Protein AF-G2H1L4-F1 (afdb_monomer)

Secondary structure (DSSP, 8-state):
-PPP-SSSSSS------S---PPPHHHHHHHHHHHHTTTTT-THHHHHHHH-TT--SPPPHHHHHHHHHHHHHHHHTB-TTT-EE-S-HHHHHHHTT--EE-TTS-EE-HHHHHHIIIIITTTTSEEEEPPBPSSS-PBP--EEEE-HHHHHTTT--HHHHHHHHHHHHHHHHHHHHTTTPPP--HHHHHHHHHHHHHHHHHHHHHHHHHHHHHHHHHHHHHTS-HHHHHHHHHHHHHTTS-HHHHHHHHHHHHHHHHHHHHHHHHHHHHSPPP-PPP-

Sequence (279 aa):
MTRKSYVFNATPVFAPPSSEKQRPAFIRYARQCASEKDVARSELLYILQVTIPTRSRRLNEHRARALRAMALGMLYHFNIASGLVMASVEQLSDESGLSTVSDAGNKSITRVSRLLTDFLEPMGFVHCEKVRDRIMESYIPKLITLTPLFFLLFDVSSEKVEKAQHQQMGWINKGLMEKGEESITLGEARRRAKKQHIKRAFEYRQSLHAMNKKHKLARRMAKLDEQTAKQTLLQKIIQRYSLVELNEMGPKGLTNQVNIEYHCLRKVASTPPPDIPVH

InterPro domains:
  IPR003446 Plasmid replication initiation, RepA [NF040977] (9-267)
  IPR00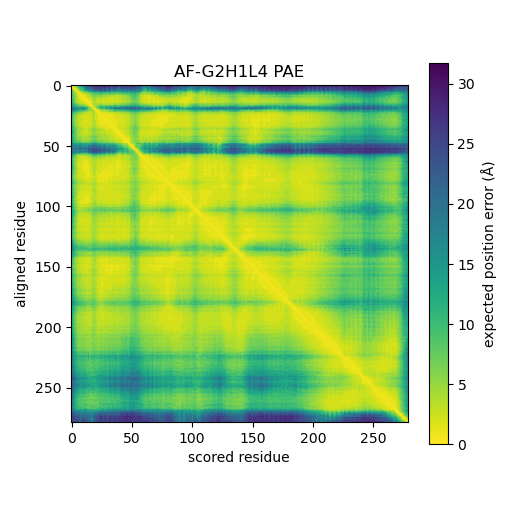3446 Plasmid replication initiation, RepA [PF02387] (2-269)

Organism: NCBI:txid1005043

Foldseek 3Di:
DPPDDPADCQQFAFADPPDPDDDDPLLVVLLVLLQVAQLQPFPLLCVLQVVPVPDNDRDDSSLSNLCSLLLNQQSRQQDLLQQWRLFFLVLSCVRRVNWDADPVRDIDSVSSVCSVPVPCVSSPQWDWDWDADPPVRHTQGIIIGGDQSVSVSSDDHPVNSVVSNVVVLVVVQVVCVVVVHHRDDSVVVNVVSVVVSSVLSVVLVVVVVVLVVLQVLLQVLLPDDPVVSLVVLLVVVVVVDDPVVDVVCDPVNSSVVSVVSSVVSPVSNPDDDPPDSGD

Solvent-accessible surface area (backbone atoms only — not comparable to full-atom values): 15502 Å² total; per-residue (Å²): 132,84,78,76,74,92,54,80,63,77,77,32,50,55,50,80,72,93,68,87,73,81,70,57,68,68,46,52,51,53,38,50,36,45,68,78,33,61,48,58,71,30,69,66,61,60,63,56,30,73,76,38,91,89,46,94,70,79,69,52,68,67,59,27,36,48,46,48,11,40,52,47,42,44,43,72,34,45,36,64,55,47,34,32,33,75,50,28,64,59,32,44,12,54,35,14,41,47,47,46,68,46,98,88,67,51,75,41,44,60,64,47,54,46,45,43,65,76,39,37,36,78,70,52,27,30,50,77,47,81,49,73,38,83,88,79,73,40,71,48,70,52,44,39,30,61,36,59,60,44,40,47,37,38,74,40,54,54,68,59,53,52,52,51,24,54,52,46,43,52,54,52,29,51,60,26,49,78,71,75,40,78,71,72,52,62,70,51,44,29,52,51,51,51,52,49,54,56,51,48,51,51,52,49,51,54,49,50,50,54,48,50,53,50,45,53,48,12,51,54,44,65,74,44,56,70,67,64,34,43,52,56,43,43,58,54,48,60,75,71,51,53,75,68,59,48,61,74,43,35,74,70,45,52,52,50,50,35,52,52,52,50,54,52,28,48,52,52,50,73,41,75,81,72,87,72,79,60,105

Nearest PDB structures (foldseek):
  1yv1-assembly1_B  TM=2.427E-01  e=3.598E+00  Nitratidesulfovibrio vulgaris str. Hildenborough
  8hcq-assembly1_R  TM=1.350E-01  e=8.953E-01  Homo sapiens
  8wz2-assembly1_R  TM=1.677E-01  e=1.284E+00  Homo sapiens
  8wdw-assembly2_B  TM=3.405E-01  e=7.791E+00  uncultured bacterium

pLDDT: mean 89.41, std 11.39, range [39.78, 98.31]

Structure (mmCIF, N/CA/C/O backbone):
data_AF-G2H1L4-F1
#
_entry.id   AF-G2H1L4-F1
#
loop_
_atom_site.group_PDB
_atom_site.id
_atom_site.type_symbol
_atom_site.label_atom_id
_atom_site.label_alt_id
_atom_site.label_comp_id
_atom_site.label_asym_id
_atom_site.label_entity_id
_atom_site.label_seq_id
_atom_site.pdbx_PDB_ins_code
_atom_site.Cartn_x
_atom_site.Cartn_y
_atom_site.Cartn_z
_atom_site.occupancy
_atom_site.B_iso_or_equiv
_atom_site.auth_seq_id
_atom_site.auth_comp_id
_atom_site.auth_asym_id
_atom_site.auth_atom_id
_atom_site.pdbx_PDB_model_num
ATOM 1 N N . MET A 1 1 ? -5.298 -38.629 -3.189 1.00 41.56 1 MET A N 1
ATOM 2 C CA . MET A 1 1 ? -5.312 -37.592 -2.132 1.00 41.56 1 MET A CA 1
ATOM 3 C C . MET A 1 1 ? -4.942 -36.249 -2.748 1.00 41.56 1 MET A C 1
ATOM 5 O O . MET A 1 1 ? -3.820 -36.092 -3.214 1.00 41.56 1 MET A O 1
ATOM 9 N N . THR A 1 2 ? -5.872 -35.297 -2.814 1.00 46.78 2 THR A N 1
ATOM 10 C CA . THR A 1 2 ? -5.580 -33.917 -3.228 1.00 46.78 2 THR A CA 1
ATOM 11 C C . THR A 1 2 ? -4.660 -33.279 -2.183 1.00 46.78 2 THR A C 1
ATOM 13 O O . THR A 1 2 ? -5.011 -33.190 -1.008 1.00 46.78 2 THR A O 1
ATOM 16 N N . ARG A 1 3 ? -3.434 -32.897 -2.572 1.00 51.81 3 ARG A N 1
ATOM 17 C CA . ARG A 1 3 ? -2.503 -32.193 -1.673 1.00 51.81 3 ARG A CA 1
ATOM 18 C C . ARG A 1 3 ? -3.195 -30.928 -1.164 1.00 51.81 3 ARG A C 1
ATOM 20 O O . ARG A 1 3 ? -3.503 -30.048 -1.965 1.00 51.81 3 ARG A O 1
ATOM 27 N N . LYS A 1 4 ? -3.430 -30.827 0.149 1.00 59.41 4 LYS A N 1
ATOM 28 C CA . LYS A 1 4 ? -3.890 -29.576 0.768 1.00 59.41 4 LYS A CA 1
ATOM 29 C C . LYS A 1 4 ? -2.913 -28.463 0.371 1.00 59.41 4 LYS A C 1
ATOM 31 O O . LYS A 1 4 ? -1.707 -28.601 0.576 1.00 59.41 4 LYS A O 1
ATOM 36 N N . SER A 1 5 ? -3.422 -27.388 -0.238 1.00 64.75 5 SER A N 1
ATOM 37 C CA . SER A 1 5 ? -2.620 -26.198 -0.538 1.00 64.75 5 SER A CA 1
ATOM 38 C C . SER A 1 5 ? -2.114 -25.626 0.782 1.00 64.75 5 SER A C 1
ATOM 40 O O . SER A 1 5 ? -2.903 -25.135 1.582 1.00 64.75 5 SER A O 1
ATOM 42 N N . TYR A 1 6 ? -0.803 -25.683 1.017 1.00 76.44 6 TYR A N 1
ATOM 43 C CA . TYR A 1 6 ? -0.182 -25.120 2.222 1.00 76.44 6 TYR A CA 1
ATOM 44 C C . TYR A 1 6 ? -0.128 -23.580 2.194 1.00 76.44 6 TYR A C 1
ATOM 46 O O . TYR A 1 6 ? 0.347 -22.950 3.136 1.00 76.44 6 TYR A O 1
ATOM 54 N N . VAL A 1 7 ? -0.584 -22.964 1.096 1.00 80.75 7 VAL A N 1
ATOM 55 C CA . VAL A 1 7 ? -0.618 -21.514 0.901 1.00 80.75 7 VAL A CA 1
ATOM 56 C C . VAL A 1 7 ? -2.056 -21.018 0.993 1.00 80.75 7 VAL A C 1
ATOM 58 O O . VAL A 1 7 ? -2.911 -21.430 0.206 1.00 80.75 7 VAL A O 1
ATOM 61 N N . PHE A 1 8 ? -2.290 -20.093 1.924 1.00 82.62 8 PHE A N 1
ATOM 62 C CA . PHE A 1 8 ? -3.531 -19.329 2.030 1.00 82.62 8 PHE A CA 1
ATOM 63 C C . PHE A 1 8 ? -3.662 -18.367 0.842 1.00 82.62 8 PHE A C 1
ATOM 65 O O . PHE A 1 8 ? -2.697 -17.676 0.508 1.00 82.62 8 PHE A O 1
ATOM 72 N N . ASN A 1 9 ? -4.836 -18.343 0.207 1.00 88.44 9 ASN A N 1
ATOM 73 C CA . ASN A 1 9 ? -5.093 -17.703 -1.086 1.00 88.44 9 ASN A CA 1
ATOM 74 C C . ASN A 1 9 ? -4.063 -18.088 -2.171 1.00 88.44 9 ASN A C 1
ATOM 76 O O . ASN A 1 9 ? -3.044 -17.419 -2.395 1.00 88.44 9 ASN A O 1
ATOM 80 N N . ALA A 1 10 ? -4.330 -19.200 -2.858 1.00 90.19 10 ALA A N 1
ATOM 81 C CA . ALA A 1 10 ? -3.453 -19.726 -3.900 1.00 90.19 10 ALA A CA 1
ATOM 82 C C . ALA A 1 10 ? -3.436 -18.867 -5.178 1.00 90.19 10 ALA A C 1
ATOM 84 O O . ALA A 1 10 ? -2.489 -18.981 -5.959 1.00 90.19 10 ALA A O 1
ATOM 85 N N . THR A 1 11 ? -4.445 -18.023 -5.393 1.00 92.56 11 THR A N 1
ATOM 86 C CA . THR A 1 11 ? -4.631 -17.175 -6.581 1.00 92.56 11 THR A CA 1
ATOM 87 C C . THR A 1 11 ? -4.847 -15.722 -6.148 1.00 92.56 11 THR A C 1
ATOM 89 O O . THR A 1 11 ? -5.944 -15.191 -6.307 1.00 92.56 11 THR A O 1
ATOM 92 N N . PRO A 1 12 ? -3.820 -15.084 -5.557 1.00 95.25 12 PRO A N 1
ATOM 93 C CA . PRO A 1 12 ? -3.899 -13.686 -5.159 1.00 95.25 12 PRO A CA 1
ATOM 94 C C . PRO A 1 12 ? -4.164 -12.797 -6.375 1.00 95.25 12 PRO A C 1
ATOM 96 O O . PRO A 1 12 ? -3.555 -12.985 -7.431 1.00 95.25 12 PRO A O 1
ATOM 99 N N . VAL A 1 13 ? -5.053 -11.826 -6.202 1.00 94.88 13 VAL A N 1
ATOM 100 C CA . VAL A 1 13 ? -5.408 -10.822 -7.205 1.00 94.88 13 VAL A CA 1
ATOM 101 C C . VAL A 1 13 ? -5.341 -9.465 -6.529 1.00 94.88 13 VAL A C 1
ATOM 103 O O . VAL A 1 13 ? -5.746 -9.322 -5.378 1.00 94.88 13 VAL A O 1
ATOM 106 N N . PHE A 1 14 ? -4.818 -8.480 -7.251 1.00 95.44 14 PHE A N 1
ATOM 107 C CA . PHE A 1 14 ? -4.836 -7.105 -6.786 1.00 95.44 14 PHE A CA 1
ATOM 108 C C . PHE A 1 14 ? -6.238 -6.504 -6.917 1.00 95.44 14 PHE A C 1
ATOM 110 O O . PHE A 1 14 ? -6.767 -6.398 -8.024 1.00 95.44 14 PHE A O 1
ATOM 117 N N . ALA A 1 15 ? -6.800 -6.068 -5.795 1.00 93.38 15 ALA A N 1
ATOM 118 C CA . ALA A 1 15 ? -8.037 -5.317 -5.702 1.00 93.38 15 ALA A CA 1
ATOM 119 C C . ALA A 1 15 ? -7.713 -3.887 -5.235 1.00 93.38 15 ALA A C 1
ATOM 121 O O . ALA A 1 15 ? -7.265 -3.707 -4.100 1.00 93.38 15 ALA A O 1
ATOM 122 N N . PRO A 1 16 ? -7.901 -2.858 -6.084 1.00 87.75 16 PRO A N 1
ATOM 123 C CA . PRO A 1 16 ? -7.680 -1.485 -5.655 1.00 87.75 16 PRO A CA 1
ATOM 124 C C . PRO A 1 16 ? -8.688 -1.097 -4.558 1.00 87.75 16 PRO A C 1
ATOM 126 O O . PRO A 1 16 ? -9.820 -1.588 -4.565 1.00 87.75 16 PRO A O 1
ATOM 129 N N . PRO A 1 17 ? -8.323 -0.182 -3.642 1.00 85.19 17 PRO A N 1
ATOM 130 C CA . PRO A 1 17 ? -9.263 0.381 -2.686 1.00 85.19 17 PRO A CA 1
ATOM 131 C C . PRO A 1 17 ? -10.406 1.068 -3.436 1.00 85.19 17 PRO A C 1
ATOM 133 O O . PRO A 1 17 ? -10.200 1.592 -4.532 1.00 85.19 17 PRO A O 1
ATOM 136 N N . SER A 1 18 ? -11.579 1.139 -2.809 1.00 75.50 18 SER A N 1
ATOM 137 C CA . SER A 1 18 ? -12.836 1.687 -3.354 1.00 75.50 18 SER A CA 1
ATOM 138 C C . SER A 1 18 ? -12.804 3.177 -3.740 1.00 75.50 18 SER A C 1
ATOM 140 O O . SER A 1 18 ? -13.841 3.781 -3.991 1.00 75.50 18 SER A O 1
ATOM 142 N N . SER A 1 19 ? -11.628 3.802 -3.785 1.00 74.12 19 SER A N 1
ATOM 143 C CA . SER A 1 19 ? -11.475 5.195 -4.180 1.00 74.12 19 SER A CA 1
ATOM 144 C C . SER A 1 19 ? -11.798 5.392 -5.661 1.00 74.12 19 SER A C 1
ATOM 146 O O . SER A 1 19 ? -11.192 4.773 -6.529 1.00 74.12 19 SER A O 1
ATOM 148 N N . GLU A 1 20 ? -12.665 6.362 -5.944 1.00 61.12 20 GLU A N 1
ATOM 149 C CA . GLU A 1 20 ? -13.057 6.774 -7.300 1.00 61.12 20 GLU A CA 1
ATOM 150 C C . GLU A 1 20 ? -11.953 7.527 -8.073 1.00 61.12 20 GLU A C 1
ATOM 152 O O . GLU A 1 20 ? -12.149 7.949 -9.213 1.00 61.12 20 GLU A O 1
ATOM 157 N N . LYS A 1 21 ? -10.768 7.737 -7.482 1.00 76.94 21 LYS A N 1
ATOM 158 C CA . LYS A 1 21 ? -9.728 8.566 -8.105 1.00 76.94 21 LYS A CA 1
ATOM 159 C C . LYS A 1 21 ? -9.077 7.859 -9.290 1.00 76.94 21 LYS A C 1
ATOM 161 O O . LYS A 1 21 ? -8.331 6.890 -9.135 1.00 76.94 21 LYS A O 1
ATOM 166 N N . GLN A 1 22 ? -9.263 8.431 -10.479 1.00 83.62 22 GLN A N 1
ATOM 167 C CA . GLN A 1 22 ? -8.577 7.976 -11.680 1.00 83.62 22 GLN A CA 1
ATOM 168 C C . GLN A 1 22 ? -7.056 8.136 -11.532 1.00 83.62 22 GLN A C 1
ATOM 170 O O . GLN A 1 22 ? -6.543 9.187 -11.142 1.00 83.62 22 GLN A O 1
ATOM 175 N N . ARG A 1 23 ? -6.311 7.073 -11.854 1.00 91.38 23 ARG A N 1
ATOM 176 C CA . ARG A 1 23 ? -4.844 7.102 -11.830 1.00 91.38 23 ARG A CA 1
ATOM 177 C C . ARG A 1 23 ? -4.274 7.810 -13.076 1.00 91.38 23 ARG A C 1
ATOM 179 O O . ARG A 1 23 ? -4.877 7.709 -14.154 1.00 91.38 23 ARG A O 1
ATOM 186 N N . PRO A 1 24 ? -3.100 8.466 -12.953 1.00 94.38 24 PRO A N 1
ATOM 187 C CA . PRO A 1 24 ? -2.361 9.044 -14.075 1.00 94.38 24 PRO A CA 1
ATOM 188 C C . PRO A 1 24 ? -2.222 8.091 -15.266 1.00 94.38 24 PRO A C 1
ATOM 190 O O . PRO A 1 24 ? -2.081 6.880 -15.084 1.00 94.38 24 PRO A O 1
ATOM 193 N N . ALA A 1 25 ? -2.209 8.642 -16.483 1.00 95.75 25 ALA A N 1
ATOM 194 C CA . ALA A 1 25 ? -2.179 7.861 -17.723 1.00 95.75 25 ALA A CA 1
ATOM 195 C C . ALA A 1 25 ? -1.010 6.864 -17.773 1.00 95.75 25 ALA A C 1
ATOM 197 O O . ALA A 1 25 ? -1.223 5.695 -18.085 1.00 95.75 25 ALA A O 1
ATOM 198 N N . PHE A 1 26 ? 0.192 7.292 -17.370 1.00 97.44 26 PHE A N 1
ATOM 199 C CA . PHE A 1 26 ? 1.364 6.417 -17.295 1.00 97.44 26 PHE A CA 1
ATOM 200 C C . PHE A 1 26 ? 1.159 5.226 -16.347 1.00 97.44 26 PHE A C 1
ATOM 202 O O . PHE A 1 26 ? 1.518 4.106 -16.695 1.00 97.44 26 PHE A O 1
ATOM 209 N N . ILE A 1 27 ? 0.535 5.431 -15.179 1.00 96.88 27 ILE A N 1
ATOM 210 C CA . ILE A 1 27 ? 0.260 4.340 -14.230 1.00 96.88 27 ILE A CA 1
ATOM 211 C C . ILE A 1 27 ? -0.731 3.344 -14.828 1.00 96.88 27 ILE A C 1
ATOM 213 O O . ILE A 1 27 ? -0.535 2.139 -14.701 1.00 96.88 27 ILE A O 1
ATOM 217 N N . ARG A 1 28 ? -1.791 3.822 -15.493 1.00 96.31 28 ARG A N 1
ATOM 218 C CA . ARG A 1 28 ? -2.754 2.930 -16.159 1.00 96.31 28 ARG A CA 1
ATOM 219 C C . ARG A 1 28 ? -2.081 2.112 -17.259 1.00 96.31 28 ARG A C 1
ATOM 221 O O . ARG A 1 28 ? -2.261 0.902 -17.287 1.00 96.31 28 ARG A O 1
ATOM 228 N N . TYR A 1 29 ? -1.266 2.764 -18.087 1.00 97.69 29 TYR A N 1
ATOM 229 C CA . TYR A 1 29 ? -0.470 2.117 -19.128 1.00 97.69 29 TYR A CA 1
ATOM 230 C C . TYR A 1 29 ? 0.466 1.047 -18.547 1.00 97.69 29 TYR A C 1
ATOM 232 O O . TYR A 1 29 ? 0.414 -0.105 -18.959 1.00 97.69 29 TYR A O 1
ATOM 240 N N . ALA A 1 30 ? 1.270 1.390 -17.537 1.00 97.81 30 ALA A N 1
ATOM 241 C CA . ALA A 1 30 ? 2.201 0.447 -16.923 1.00 97.81 30 ALA A CA 1
ATOM 242 C C . ALA A 1 30 ? 1.471 -0.746 -16.285 1.00 97.81 30 ALA A C 1
ATOM 244 O O . ALA A 1 30 ? 1.920 -1.881 -16.414 1.00 97.81 30 ALA A O 1
ATOM 245 N N . ARG A 1 31 ? 0.320 -0.508 -15.638 1.00 96.50 31 ARG A N 1
ATOM 246 C CA . ARG A 1 31 ? -0.527 -1.577 -15.085 1.00 96.50 31 ARG A CA 1
ATOM 247 C C . ARG A 1 31 ? -1.087 -2.485 -16.172 1.00 96.50 31 ARG A C 1
ATOM 249 O O . ARG A 1 31 ? -1.102 -3.691 -15.968 1.00 96.50 31 ARG A O 1
ATOM 256 N N . GLN A 1 32 ? -1.520 -1.920 -17.297 1.00 96.94 32 GLN A N 1
ATOM 257 C CA . GLN A 1 32 ? -1.983 -2.695 -18.443 1.00 96.94 32 GLN A CA 1
ATOM 258 C C . GLN A 1 32 ? -0.862 -3.601 -18.966 1.00 96.94 32 GLN A C 1
ATOM 260 O O . GLN A 1 32 ? -1.040 -4.817 -19.005 1.00 96.94 32 GLN A O 1
ATOM 265 N N . CYS A 1 33 ? 0.326 -3.047 -19.231 1.00 97.38 33 CYS A N 1
ATOM 266 C CA . CYS A 1 33 ? 1.483 -3.835 -19.663 1.00 97.38 33 CYS A CA 1
ATOM 267 C C . CYS A 1 33 ? 1.835 -4.950 -18.664 1.00 97.38 33 CYS A C 1
ATOM 269 O O . CYS A 1 33 ? 2.073 -6.086 -19.065 1.00 97.38 33 CYS A O 1
ATOM 271 N N . ALA A 1 34 ? 1.828 -4.647 -17.362 1.00 96.88 34 ALA A N 1
ATOM 272 C CA . ALA A 1 34 ? 2.092 -5.624 -16.307 1.00 96.88 34 ALA A CA 1
ATOM 273 C C . ALA A 1 34 ? 0.989 -6.687 -16.149 1.00 96.88 34 ALA A C 1
ATOM 275 O O . ALA A 1 34 ? 1.250 -7.742 -15.581 1.00 96.88 34 ALA A O 1
ATOM 276 N N . SER A 1 35 ? -0.237 -6.414 -16.606 1.00 95.38 35 SER A N 1
ATOM 277 C CA . SER A 1 35 ? -1.342 -7.382 -16.591 1.00 95.38 35 SER A CA 1
ATOM 278 C C . SER A 1 35 ? -1.348 -8.300 -17.814 1.00 95.38 35 SER A C 1
ATOM 280 O O . SER A 1 35 ? -1.712 -9.465 -17.694 1.00 95.38 35 SER A O 1
ATOM 282 N N . GLU A 1 36 ? -0.921 -7.788 -18.969 1.00 96.00 36 GLU A N 1
ATOM 283 C CA . GLU A 1 36 ? -0.832 -8.543 -20.223 1.00 96.00 36 GLU A CA 1
ATOM 284 C C . GLU A 1 36 ? 0.406 -9.451 -20.251 1.00 96.00 36 GLU A C 1
ATOM 286 O O . GLU A 1 36 ? 0.382 -10.523 -20.855 1.00 96.00 36 GLU A O 1
ATOM 291 N N . LYS A 1 37 ? 1.488 -9.045 -19.574 1.00 94.12 37 LYS A N 1
ATOM 292 C CA . LYS A 1 37 ? 2.745 -9.798 -19.510 1.00 94.12 37 LYS A CA 1
ATOM 293 C C . LYS A 1 37 ? 2.893 -10.538 -18.196 1.00 94.12 37 LYS A C 1
ATOM 295 O O . LYS A 1 37 ? 2.616 -10.012 -17.120 1.00 94.12 37 LYS A O 1
ATOM 300 N N . ASP A 1 38 ? 3.432 -11.751 -18.265 1.00 93.44 38 ASP A N 1
ATOM 301 C CA . ASP A 1 38 ? 3.770 -12.497 -17.060 1.00 93.44 38 ASP A CA 1
ATOM 302 C C . ASP A 1 38 ? 5.065 -11.962 -16.432 1.00 93.44 38 ASP A C 1
ATOM 304 O O . ASP A 1 38 ? 6.161 -12.480 -16.659 1.00 93.44 38 ASP A O 1
ATOM 308 N N . VAL A 1 39 ? 4.921 -10.946 -15.578 1.00 93.94 39 VAL A N 1
ATOM 309 C CA . VAL A 1 39 ? 6.030 -10.317 -14.838 1.00 93.94 39 VAL A CA 1
ATOM 310 C C . VAL A 1 39 ? 6.890 -11.314 -14.058 1.00 93.94 39 VAL A C 1
ATOM 312 O O . VAL A 1 39 ? 8.067 -11.064 -13.817 1.00 93.94 39 VAL A O 1
ATOM 315 N N . ALA A 1 40 ? 6.335 -12.463 -13.657 1.00 93.06 40 ALA A N 1
ATOM 316 C CA . ALA A 1 40 ? 7.064 -13.476 -12.903 1.00 93.06 40 ALA A CA 1
ATOM 317 C C . ALA A 1 40 ? 7.842 -14.461 -13.780 1.00 93.06 40 ALA A C 1
ATOM 319 O O . ALA A 1 40 ? 8.605 -15.275 -13.250 1.00 93.06 40 ALA A O 1
ATOM 320 N N . ARG A 1 41 ? 7.635 -14.412 -15.099 1.00 90.94 41 ARG A N 1
ATOM 321 C CA . ARG A 1 41 ? 8.285 -15.270 -16.096 1.00 90.94 41 ARG A CA 1
ATOM 322 C C . ARG A 1 41 ? 9.050 -14.476 -17.158 1.00 90.94 41 ARG A C 1
ATOM 324 O O . ARG A 1 41 ? 9.515 -15.090 -18.111 1.00 90.94 41 ARG A O 1
ATOM 331 N N . SER A 1 42 ? 9.225 -13.169 -16.957 1.00 91.50 42 SER A N 1
ATOM 332 C CA . SER A 1 42 ? 10.066 -12.305 -17.792 1.00 91.50 42 SER A CA 1
ATOM 333 C C . SER A 1 42 ? 11.478 -12.878 -17.969 1.00 91.50 42 SER A C 1
ATOM 335 O O . SER A 1 42 ? 12.077 -13.388 -17.016 1.00 91.50 42 SER A O 1
ATOM 337 N N . GLU A 1 43 ? 12.023 -12.759 -19.180 1.00 88.31 43 GLU A N 1
ATOM 338 C CA . GLU A 1 43 ? 13.385 -13.186 -19.528 1.00 88.31 43 GLU A CA 1
ATOM 339 C C . GLU A 1 43 ? 14.449 -12.506 -18.658 1.00 88.31 43 GLU A C 1
ATOM 341 O O . GLU A 1 43 ? 15.429 -13.135 -18.252 1.00 88.31 43 GLU A O 1
ATOM 346 N N . LEU A 1 44 ? 14.190 -11.256 -18.260 1.00 88.50 44 LEU A N 1
ATOM 347 C CA . LEU A 1 44 ? 15.053 -10.466 -17.385 1.00 88.50 44 LEU A CA 1
ATOM 348 C C . LEU A 1 44 ? 15.374 -11.189 -16.069 1.00 88.50 44 LEU A C 1
ATOM 350 O O . LEU A 1 44 ? 16.487 -11.092 -15.556 1.00 88.50 44 LEU A O 1
ATOM 354 N N . LEU A 1 45 ? 14.424 -11.965 -15.537 1.00 87.81 45 LEU A N 1
ATOM 355 C CA . LEU A 1 45 ? 14.635 -12.735 -14.313 1.00 87.81 45 LEU A CA 1
ATOM 356 C C . LEU A 1 45 ? 15.701 -13.815 -14.471 1.00 87.81 45 LEU A C 1
ATOM 358 O O . LEU A 1 45 ? 16.366 -14.133 -13.489 1.00 87.81 45 LEU A O 1
ATOM 362 N N . TYR A 1 46 ? 15.845 -14.399 -15.659 1.00 82.50 46 TYR A N 1
ATOM 363 C CA . TYR A 1 46 ? 16.863 -15.413 -15.926 1.00 82.50 46 TYR A CA 1
ATOM 364 C C . TYR A 1 46 ? 18.235 -14.773 -16.101 1.00 82.50 46 TYR A C 1
ATOM 366 O O . TYR A 1 46 ? 19.205 -15.278 -15.544 1.00 82.50 46 TYR A O 1
ATOM 374 N N . ILE A 1 47 ? 18.294 -13.634 -16.794 1.00 83.69 47 ILE A N 1
ATOM 375 C CA . ILE A 1 47 ? 19.533 -12.877 -17.011 1.0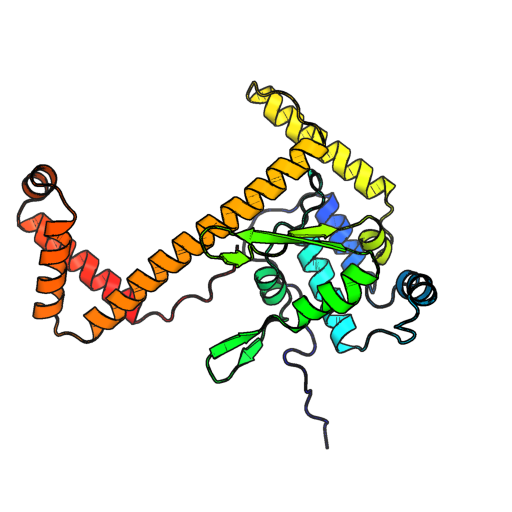0 83.69 47 ILE A CA 1
ATOM 376 C C . ILE A 1 47 ? 20.134 -12.451 -15.664 1.00 83.69 47 ILE A C 1
ATOM 378 O O . ILE A 1 47 ? 21.299 -12.724 -15.390 1.00 83.69 47 ILE A O 1
ATOM 382 N N . LEU A 1 48 ? 19.321 -11.863 -14.781 1.00 81.75 48 LEU A N 1
ATOM 383 C CA . LEU A 1 48 ? 19.785 -11.382 -13.475 1.00 81.75 48 LEU A CA 1
ATOM 384 C C . LEU A 1 48 ? 20.134 -12.515 -12.493 1.00 81.75 48 LEU A C 1
ATOM 386 O O . LEU A 1 48 ? 20.969 -12.327 -11.610 1.00 81.75 48 LEU A O 1
ATOM 390 N N . GLN A 1 49 ? 19.531 -13.701 -12.639 1.00 72.44 49 GLN A N 1
ATOM 391 C CA . GLN A 1 49 ? 19.846 -14.864 -11.797 1.00 72.44 49 GLN A CA 1
ATOM 392 C C . GLN A 1 49 ? 21.282 -15.362 -11.986 1.00 72.44 49 GLN A C 1
ATOM 394 O O . GLN A 1 49 ? 21.883 -15.818 -11.018 1.00 72.44 49 GLN A O 1
ATOM 399 N N . VAL A 1 50 ? 21.850 -15.245 -13.191 1.00 61.50 50 VAL A N 1
ATOM 400 C CA . VAL A 1 50 ? 23.244 -15.649 -13.461 1.00 61.50 50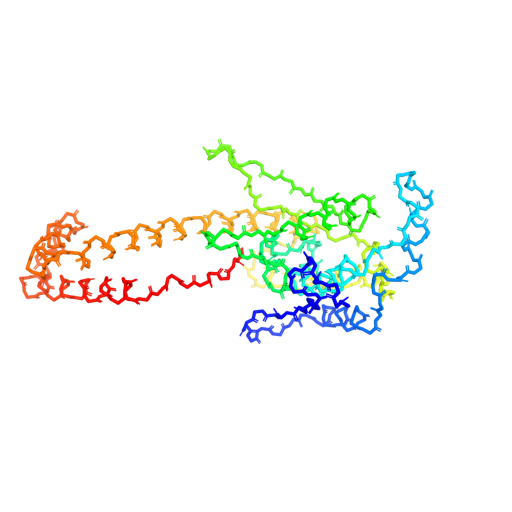 VAL A CA 1
ATOM 401 C C . VAL A 1 50 ? 24.230 -14.829 -12.621 1.00 61.50 50 VAL A C 1
ATOM 403 O O . VAL A 1 50 ? 25.262 -15.338 -12.194 1.00 61.50 50 VAL A O 1
ATOM 406 N N . THR A 1 51 ? 23.890 -13.575 -12.326 1.00 60.78 51 THR A N 1
ATOM 407 C CA . THR A 1 51 ? 24.737 -12.647 -11.567 1.00 60.78 51 THR A CA 1
ATOM 408 C C . THR A 1 51 ? 24.601 -12.812 -10.047 1.00 60.78 51 THR A C 1
ATOM 410 O O . THR A 1 51 ? 25.444 -12.316 -9.303 1.00 60.78 51 THR A O 1
ATOM 413 N N . ILE A 1 52 ? 23.571 -13.518 -9.558 1.00 62.62 52 ILE A N 1
ATOM 414 C CA . ILE A 1 52 ? 23.308 -13.700 -8.122 1.00 62.62 52 ILE A CA 1
ATOM 415 C C . ILE A 1 52 ? 23.584 -15.167 -7.745 1.00 62.62 52 ILE A C 1
ATOM 417 O O . ILE A 1 52 ? 22.709 -16.024 -7.907 1.00 62.62 52 ILE A O 1
ATOM 421 N N . PRO A 1 53 ? 24.772 -15.485 -7.192 1.00 52.34 53 PRO A N 1
ATOM 422 C CA . PRO A 1 53 ? 25.261 -16.863 -7.039 1.00 52.34 53 PRO A CA 1
ATOM 423 C C . PRO A 1 53 ? 24.423 -17.750 -6.101 1.00 52.34 53 PRO A C 1
ATOM 425 O O . PRO A 1 53 ? 24.633 -18.957 -6.028 1.00 52.34 53 PRO A O 1
ATOM 428 N N . THR A 1 54 ? 23.451 -17.187 -5.381 1.00 58.59 54 THR A N 1
ATOM 429 C CA . THR A 1 54 ? 22.633 -17.905 -4.395 1.00 58.59 54 THR A CA 1
ATOM 430 C C . THR A 1 54 ? 21.337 -18.489 -4.961 1.00 58.59 54 THR A C 1
ATOM 432 O O . THR A 1 54 ? 20.642 -19.219 -4.248 1.00 58.59 54 THR A O 1
ATOM 435 N N . ARG A 1 55 ? 20.961 -18.193 -6.218 1.00 57.59 55 ARG A N 1
ATOM 436 C CA . ARG A 1 55 ? 19.635 -18.569 -6.733 1.00 57.59 55 ARG A CA 1
ATOM 437 C C . ARG A 1 55 ? 19.611 -18.912 -8.224 1.00 57.59 55 ARG A C 1
ATOM 439 O O . ARG A 1 55 ? 19.426 -18.049 -9.066 1.00 57.59 55 ARG A O 1
ATOM 446 N N . SER A 1 56 ? 19.632 -20.211 -8.520 1.00 58.06 56 SER A N 1
ATOM 447 C CA . SER A 1 56 ? 19.583 -20.771 -9.883 1.00 58.06 56 SER A CA 1
ATOM 448 C C . SER A 1 56 ? 18.217 -21.337 -10.306 1.00 58.06 56 SER A C 1
ATOM 450 O O . SER A 1 56 ? 18.091 -21.950 -11.364 1.00 58.06 56 SER A O 1
ATOM 452 N N . ARG A 1 57 ? 17.174 -21.196 -9.472 1.00 68.75 57 ARG A N 1
ATOM 453 C CA . ARG A 1 57 ? 15.853 -21.808 -9.709 1.00 68.75 57 ARG A CA 1
ATOM 454 C C . ARG A 1 57 ? 14.780 -20.768 -10.017 1.00 68.75 57 ARG A C 1
ATOM 456 O O . ARG A 1 57 ? 14.658 -19.756 -9.317 1.00 68.75 57 ARG A O 1
ATOM 463 N N . ARG A 1 58 ? 13.918 -21.113 -10.986 1.00 78.50 58 ARG A N 1
ATOM 464 C CA . ARG A 1 58 ? 12.668 -20.400 -11.301 1.00 78.50 58 ARG A CA 1
ATOM 465 C C . ARG A 1 58 ? 11.854 -20.133 -10.031 1.00 78.50 58 ARG A C 1
ATOM 467 O O . ARG A 1 58 ? 11.843 -20.936 -9.094 1.00 78.50 58 ARG A O 1
ATOM 474 N N . LEU A 1 59 ? 11.140 -19.005 -10.013 1.00 85.38 59 LEU A N 1
ATOM 475 C CA . LEU A 1 59 ? 10.156 -18.717 -8.970 1.00 85.38 59 LEU A CA 1
ATOM 476 C C . LEU A 1 59 ? 9.156 -19.872 -8.874 1.00 85.38 59 LEU A C 1
ATOM 478 O O . LEU A 1 59 ? 8.573 -20.282 -9.877 1.00 85.38 59 LEU A O 1
ATOM 482 N N . ASN A 1 60 ? 8.925 -20.365 -7.655 1.00 87.94 60 ASN A N 1
ATOM 483 C CA . ASN A 1 60 ? 7.804 -21.267 -7.429 1.00 87.94 60 ASN A CA 1
ATOM 484 C C . ASN A 1 60 ? 6.484 -20.554 -7.766 1.00 87.94 60 ASN A C 1
ATOM 486 O O . ASN A 1 60 ? 6.385 -19.326 -7.686 1.00 87.94 60 ASN A O 1
ATOM 490 N N . GLU A 1 61 ? 5.461 -21.327 -8.120 1.00 90.81 61 GLU A N 1
ATOM 491 C CA . GLU A 1 61 ? 4.230 -20.753 -8.665 1.00 90.81 61 GLU A CA 1
ATOM 492 C C . GLU A 1 61 ? 3.508 -19.833 -7.665 1.00 90.81 61 GLU A C 1
ATOM 494 O O . GLU A 1 61 ? 2.975 -18.793 -8.040 1.00 90.81 61 GLU A O 1
ATOM 499 N N . HIS A 1 62 ? 3.561 -20.131 -6.365 1.00 91.06 62 HIS A N 1
ATOM 500 C CA . HIS A 1 62 ? 2.944 -19.283 -5.339 1.00 91.06 62 HIS A CA 1
ATOM 501 C C . HIS A 1 62 ? 3.633 -17.919 -5.173 1.00 91.06 62 HIS A C 1
ATOM 503 O O . HIS A 1 62 ? 2.955 -16.916 -4.931 1.00 91.06 62 HIS A O 1
ATOM 509 N N . ARG A 1 63 ? 4.966 -17.866 -5.297 1.00 90.56 63 ARG A N 1
ATOM 510 C CA . ARG A 1 63 ? 5.744 -16.618 -5.310 1.00 90.56 63 ARG A CA 1
ATOM 511 C C . ARG A 1 63 ? 5.552 -15.874 -6.628 1.00 90.56 63 ARG A C 1
ATOM 513 O O . ARG A 1 63 ? 5.443 -14.656 -6.598 1.00 90.56 63 ARG A O 1
ATOM 520 N N . ALA A 1 64 ? 5.449 -16.591 -7.749 1.00 93.69 64 ALA A N 1
ATOM 521 C CA . ALA A 1 64 ? 5.142 -16.003 -9.050 1.00 93.69 64 ALA A CA 1
ATOM 522 C C . ALA A 1 64 ? 3.774 -15.301 -9.039 1.00 93.69 64 ALA A C 1
ATOM 524 O O . ALA A 1 64 ? 3.674 -14.133 -9.395 1.00 93.69 64 ALA A O 1
ATOM 525 N N . ARG A 1 65 ? 2.729 -15.959 -8.524 1.00 95.31 65 ARG A N 1
ATOM 526 C CA . ARG A 1 65 ? 1.402 -15.341 -8.361 1.00 95.31 65 ARG A CA 1
ATOM 527 C C . ARG A 1 65 ? 1.421 -14.151 -7.406 1.00 95.31 65 ARG A C 1
ATOM 529 O O . ARG A 1 65 ? 0.807 -13.133 -7.699 1.00 95.31 65 ARG A O 1
ATOM 536 N N . ALA A 1 66 ? 2.157 -14.255 -6.297 1.00 95.62 66 ALA A N 1
ATOM 537 C CA . ALA A 1 66 ? 2.328 -13.127 -5.385 1.00 95.62 66 ALA A CA 1
ATOM 538 C C . ALA A 1 66 ? 2.998 -11.930 -6.073 1.00 95.62 66 ALA A C 1
ATOM 540 O O . ALA A 1 66 ? 2.559 -10.805 -5.872 1.00 95.62 66 ALA A O 1
ATOM 541 N N . LEU A 1 67 ? 4.006 -12.170 -6.917 1.00 96.69 67 LEU A N 1
ATOM 542 C CA . LEU A 1 67 ? 4.665 -11.131 -7.702 1.00 96.69 67 LEU A CA 1
ATOM 543 C C . LEU A 1 67 ? 3.725 -10.467 -8.708 1.00 96.69 67 LEU A C 1
ATOM 545 O O . LEU A 1 67 ? 3.719 -9.245 -8.786 1.00 96.69 67 LEU A O 1
ATOM 549 N N . ARG A 1 68 ? 2.899 -11.241 -9.419 1.00 97.25 68 ARG A N 1
ATOM 550 C CA . ARG A 1 68 ? 1.901 -10.692 -10.353 1.00 97.25 68 ARG A CA 1
ATOM 551 C C . ARG A 1 68 ? 0.933 -9.740 -9.646 1.00 97.25 68 ARG A C 1
ATOM 553 O O . ARG A 1 68 ? 0.771 -8.603 -10.079 1.00 97.25 68 ARG A O 1
ATOM 560 N N . ALA A 1 69 ? 0.356 -10.164 -8.518 1.00 97.31 69 ALA A N 1
ATOM 561 C CA . ALA A 1 69 ? -0.544 -9.317 -7.732 1.00 97.31 69 ALA A CA 1
ATOM 562 C C . ALA A 1 69 ? 0.180 -8.078 -7.167 1.00 97.31 69 ALA A C 1
ATOM 564 O O . ALA A 1 69 ? -0.278 -6.949 -7.339 1.00 97.31 69 ALA A O 1
ATOM 565 N N . MET A 1 70 ? 1.363 -8.273 -6.579 1.00 97.00 70 MET A N 1
ATOM 566 C CA . MET A 1 70 ? 2.166 -7.187 -6.010 1.00 97.00 70 MET A CA 1
ATOM 567 C C . MET A 1 70 ? 2.616 -6.161 -7.045 1.00 97.00 70 MET A C 1
ATOM 569 O O . MET A 1 70 ? 2.657 -4.977 -6.727 1.00 97.00 70 MET A O 1
ATOM 573 N N . ALA A 1 71 ? 2.957 -6.577 -8.267 1.00 97.94 71 ALA A N 1
ATOM 574 C CA . ALA A 1 71 ? 3.373 -5.653 -9.315 1.00 97.94 71 ALA A CA 1
ATOM 575 C C . ALA A 1 71 ? 2.257 -4.650 -9.638 1.00 97.94 71 ALA A C 1
ATOM 577 O O . ALA A 1 71 ? 2.504 -3.445 -9.696 1.00 97.94 71 ALA A O 1
ATOM 578 N N . LEU A 1 72 ? 1.014 -5.131 -9.746 1.00 97.56 72 LEU A N 1
ATOM 579 C CA . LEU A 1 72 ? -0.155 -4.281 -9.963 1.00 97.56 72 LEU A CA 1
ATOM 580 C C . LEU A 1 72 ? -0.409 -3.331 -8.784 1.00 97.56 72 LEU A C 1
ATOM 582 O O . LEU A 1 72 ? -0.699 -2.155 -9.019 1.00 97.56 72 LEU A O 1
ATOM 586 N N . GLY A 1 73 ? -0.257 -3.807 -7.544 1.00 96.50 73 GLY A N 1
ATOM 587 C CA . GLY A 1 73 ? -0.427 -2.981 -6.344 1.00 96.50 73 GLY A CA 1
ATOM 588 C C . GLY A 1 73 ? 0.651 -1.912 -6.175 1.00 96.50 73 GLY A C 1
ATOM 589 O O . GLY A 1 73 ? 0.342 -0.748 -5.916 1.00 96.50 73 GLY A O 1
ATOM 590 N N . MET A 1 74 ? 1.917 -2.262 -6.413 1.00 98.00 74 MET A N 1
ATOM 591 C CA . MET A 1 74 ? 3.022 -1.300 -6.380 1.00 98.00 74 MET A CA 1
ATOM 592 C C . MET A 1 74 ? 2.859 -0.223 -7.452 1.00 98.00 74 MET A C 1
ATOM 594 O O . MET A 1 74 ? 3.033 0.955 -7.152 1.00 98.00 74 MET A O 1
ATOM 598 N N . LEU A 1 75 ? 2.463 -0.600 -8.674 1.00 97.69 75 LEU A N 1
ATOM 599 C CA . LEU A 1 75 ? 2.175 0.358 -9.744 1.00 97.69 75 LEU A CA 1
ATOM 600 C C . LEU A 1 75 ? 0.992 1.264 -9.400 1.00 97.69 75 LEU A C 1
ATOM 602 O O . LEU A 1 75 ? 1.038 2.461 -9.669 1.00 97.69 75 LEU A O 1
ATOM 606 N N . TYR A 1 76 ? -0.062 0.721 -8.788 1.00 96.69 76 TYR A N 1
ATOM 607 C CA . TYR A 1 76 ? -1.229 1.506 -8.392 1.00 96.69 76 TYR A CA 1
ATOM 608 C C . TYR A 1 76 ? -0.877 2.616 -7.393 1.00 96.69 76 TYR A C 1
ATOM 610 O O . TYR A 1 76 ? -1.400 3.725 -7.509 1.00 96.69 76 TYR A O 1
ATOM 618 N N . HIS A 1 77 ? 0.029 2.343 -6.452 1.00 95.94 77 HIS A N 1
ATOM 619 C CA . HIS A 1 77 ? 0.490 3.310 -5.448 1.00 95.94 77 HIS A CA 1
ATOM 620 C C . HIS A 1 77 ? 1.772 4.051 -5.829 1.00 95.94 77 HIS A C 1
ATOM 622 O O . HIS A 1 77 ? 2.306 4.814 -5.023 1.00 95.94 77 HIS A O 1
ATOM 628 N N . PHE A 1 78 ? 2.273 3.861 -7.047 1.00 97.31 78 PHE A N 1
ATOM 629 C CA . PHE A 1 78 ? 3.508 4.480 -7.502 1.00 97.31 78 PHE A CA 1
ATOM 630 C C . PHE A 1 78 ? 3.355 5.997 -7.649 1.00 97.31 78 PHE A C 1
ATOM 632 O O . PHE A 1 78 ? 2.519 6.498 -8.401 1.00 97.31 78 PHE A O 1
ATOM 639 N N . ASN A 1 79 ? 4.193 6.753 -6.951 1.00 96.56 79 ASN A N 1
ATOM 640 C CA . ASN A 1 79 ? 4.358 8.176 -7.184 1.00 96.56 79 ASN A CA 1
ATOM 641 C C . ASN A 1 79 ? 5.412 8.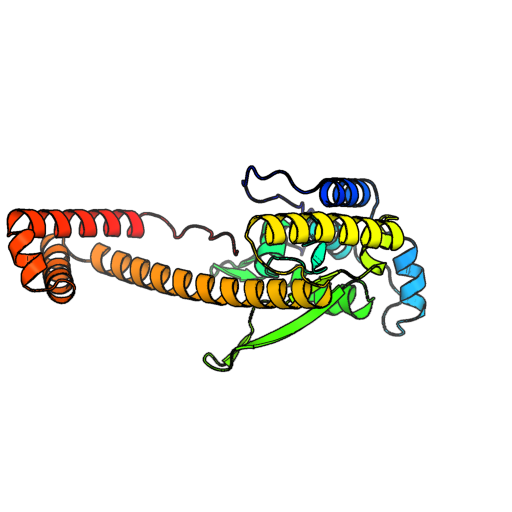366 -8.274 1.00 96.56 79 ASN A C 1
ATOM 643 O O . ASN A 1 79 ? 6.599 8.161 -8.035 1.00 96.56 79 ASN A O 1
ATOM 647 N N . ILE A 1 80 ? 4.961 8.781 -9.461 1.00 96.94 80 ILE A N 1
ATOM 648 C CA . ILE A 1 80 ? 5.817 8.936 -10.641 1.00 96.94 80 ILE A CA 1
ATOM 649 C C . ILE A 1 80 ? 7.012 9.842 -10.322 1.00 96.94 80 ILE A C 1
ATOM 651 O O . ILE A 1 80 ? 8.151 9.418 -10.493 1.00 96.94 80 ILE A O 1
ATOM 655 N N . ALA A 1 81 ? 6.764 11.044 -9.794 1.00 95.75 81 ALA A N 1
ATOM 656 C CA . ALA A 1 81 ? 7.792 12.058 -9.559 1.00 95.75 81 ALA A CA 1
ATOM 657 C C . ALA A 1 81 ? 8.875 11.610 -8.563 1.00 95.75 81 ALA A C 1
ATOM 659 O O . ALA A 1 81 ? 10.059 11.867 -8.778 1.00 95.75 81 ALA A O 1
ATOM 660 N N . SER A 1 82 ? 8.493 10.937 -7.473 1.00 95.44 82 SER A N 1
ATOM 661 C CA . SER A 1 82 ? 9.460 10.484 -6.467 1.00 95.44 82 SER A CA 1
ATOM 662 C C . SER A 1 82 ? 10.040 9.096 -6.743 1.00 95.44 82 SER A C 1
ATOM 664 O O . SER A 1 82 ? 11.099 8.767 -6.216 1.00 95.44 82 SER A O 1
ATOM 666 N N . GLY A 1 83 ? 9.372 8.266 -7.540 1.00 96.50 83 GLY A N 1
ATOM 667 C CA . GLY A 1 83 ? 9.724 6.855 -7.695 1.00 96.50 83 GLY A CA 1
ATOM 668 C C . GLY A 1 83 ? 9.328 5.974 -6.499 1.00 96.50 83 GLY A C 1
ATOM 669 O O . GLY A 1 83 ? 9.665 4.790 -6.475 1.00 96.50 83 GLY A O 1
ATOM 670 N N . LEU A 1 84 ? 8.630 6.525 -5.499 1.00 97.12 84 LEU A N 1
ATOM 671 C CA . LEU A 1 84 ? 8.222 5.798 -4.294 1.00 97.12 84 LEU A CA 1
ATOM 672 C C . LEU A 1 84 ? 6.852 5.141 -4.467 1.00 97.12 84 LEU A C 1
ATOM 674 O O . LEU A 1 84 ? 5.929 5.739 -5.016 1.00 97.12 84 LEU A O 1
ATOM 678 N N . VAL A 1 85 ? 6.685 3.950 -3.904 1.00 97.38 85 VAL A N 1
ATOM 679 C CA . VAL A 1 85 ? 5.375 3.331 -3.692 1.00 97.38 85 VAL A CA 1
ATOM 680 C C . VAL A 1 85 ? 4.769 3.931 -2.423 1.00 97.38 85 VAL A C 1
ATOM 682 O O . VAL A 1 85 ? 5.255 3.708 -1.317 1.00 97.38 85 VAL A O 1
ATOM 685 N N . MET A 1 86 ? 3.706 4.719 -2.576 1.00 94.75 86 MET A N 1
ATOM 686 C CA . MET A 1 86 ? 3.036 5.438 -1.487 1.00 94.75 86 MET A CA 1
ATOM 687 C C . MET A 1 86 ? 2.009 4.561 -0.760 1.00 94.75 86 MET A C 1
ATOM 689 O O . MET A 1 86 ? 0.879 4.993 -0.551 1.00 94.75 86 MET A O 1
ATOM 693 N N . ALA A 1 87 ? 2.420 3.348 -0.391 1.00 93.62 87 ALA A N 1
ATOM 694 C CA . ALA A 1 87 ? 1.641 2.385 0.379 1.00 93.62 87 ALA A CA 1
ATOM 695 C C . ALA A 1 87 ? 2.551 1.621 1.343 1.00 93.62 87 ALA A C 1
ATOM 697 O O . ALA A 1 87 ? 3.737 1.418 1.067 1.00 93.62 87 ALA A O 1
ATOM 698 N N . SER A 1 88 ? 2.000 1.188 2.475 1.00 93.69 88 SER A N 1
ATOM 699 C CA . SER A 1 88 ? 2.725 0.321 3.405 1.00 93.69 88 SER A CA 1
ATOM 700 C C . SER A 1 88 ? 2.818 -1.118 2.874 1.00 93.69 88 SER A C 1
ATOM 702 O O . SER A 1 88 ? 2.024 -1.554 2.041 1.00 93.69 88 SER A O 1
ATOM 704 N N . VAL A 1 89 ? 3.772 -1.902 3.392 1.00 95.00 89 VAL A N 1
ATOM 705 C CA . VAL A 1 89 ? 3.881 -3.342 3.072 1.00 95.00 89 VAL A CA 1
ATOM 706 C C . VAL A 1 89 ? 2.596 -4.089 3.441 1.00 95.00 89 VAL A C 1
ATOM 708 O O . VAL A 1 89 ? 2.204 -5.028 2.754 1.00 95.00 89 VAL A O 1
ATOM 711 N N . GLU A 1 90 ? 1.943 -3.665 4.522 1.00 93.69 90 GLU A N 1
ATOM 712 C CA . GLU A 1 90 ? 0.686 -4.245 4.977 1.00 93.69 90 GLU A CA 1
ATOM 713 C C . GLU A 1 90 ? -0.460 -3.928 4.017 1.00 93.69 90 GLU A C 1
ATOM 715 O O . GLU A 1 90 ? -1.136 -4.850 3.572 1.00 93.69 90 GLU A O 1
ATOM 720 N N . GLN A 1 91 ? -0.589 -2.669 3.595 1.00 93.00 91 GLN A N 1
ATOM 721 C CA . GLN A 1 91 ? -1.574 -2.261 2.596 1.00 93.00 91 GLN A CA 1
ATOM 722 C C . GLN A 1 91 ? -1.402 -3.025 1.280 1.00 93.00 91 GLN A C 1
ATOM 724 O O . GLN A 1 91 ? -2.362 -3.563 0.736 1.00 93.00 91 GLN A O 1
ATOM 729 N N . LEU A 1 92 ? -0.164 -3.130 0.785 1.00 95.94 92 LEU A N 1
ATOM 730 C CA . LEU A 1 92 ? 0.133 -3.903 -0.421 1.00 95.94 92 LEU A CA 1
ATOM 731 C C . LEU A 1 92 ? -0.242 -5.380 -0.254 1.00 95.94 92 LEU A C 1
ATOM 733 O O . LEU A 1 92 ? -0.710 -6.004 -1.204 1.00 95.94 92 LEU A O 1
ATOM 737 N N . SER A 1 93 ? -0.043 -5.938 0.940 1.00 95.88 93 SER A N 1
ATOM 738 C CA . SER A 1 93 ? -0.409 -7.316 1.259 1.00 95.88 93 SER A CA 1
ATOM 739 C C . SER A 1 93 ? -1.919 -7.525 1.272 1.00 95.88 93 SER A C 1
ATOM 741 O O . SER A 1 93 ? -2.388 -8.520 0.718 1.00 95.88 93 SER A O 1
ATOM 743 N N . ASP A 1 94 ? -2.678 -6.592 1.838 1.00 94.31 94 ASP A N 1
ATOM 744 C CA . ASP A 1 94 ? -4.139 -6.663 1.884 1.00 94.31 94 ASP A CA 1
ATOM 745 C C . ASP A 1 94 ? -4.741 -6.543 0.490 1.00 94.31 94 ASP A C 1
ATOM 747 O O . ASP A 1 94 ? -5.457 -7.435 0.038 1.00 94.31 94 ASP A O 1
ATOM 751 N N . GLU A 1 95 ? -4.376 -5.481 -0.226 1.00 95.44 95 GLU A N 1
ATOM 752 C CA . GLU A 1 95 ? -4.910 -5.193 -1.554 1.00 95.44 95 GLU A CA 1
ATOM 753 C C . GLU A 1 95 ? -4.481 -6.240 -2.588 1.00 95.44 95 GLU A C 1
ATOM 755 O O . GLU A 1 95 ? -5.184 -6.460 -3.565 1.00 95.44 95 GLU A O 1
ATOM 760 N N . SER A 1 96 ? -3.357 -6.934 -2.381 1.00 95.75 96 SER A N 1
ATOM 761 C CA . SER A 1 96 ? -2.929 -8.043 -3.250 1.00 95.75 96 SER A CA 1
ATOM 762 C C . SER A 1 96 ? -3.523 -9.402 -2.855 1.00 95.75 96 SER A C 1
ATOM 764 O O . SER A 1 96 ? -3.188 -10.411 -3.478 1.00 95.75 96 SER A O 1
ATOM 766 N N . GLY A 1 97 ? -4.338 -9.481 -1.796 1.00 94.75 97 GLY A N 1
ATOM 767 C CA . GLY A 1 97 ? -4.881 -10.742 -1.281 1.00 94.75 97 GLY A CA 1
ATOM 768 C C . GLY A 1 97 ? -3.811 -11.687 -0.716 1.00 94.75 97 GLY A C 1
ATOM 769 O O . GLY A 1 97 ? -3.949 -12.909 -0.788 1.00 94.75 97 GLY A O 1
ATOM 770 N N . LEU A 1 98 ? -2.706 -11.140 -0.209 1.00 95.19 98 LEU A N 1
ATOM 771 C CA . LEU A 1 98 ? -1.545 -11.881 0.296 1.00 95.19 98 LEU A CA 1
ATOM 772 C C . LEU A 1 98 ? -1.470 -11.931 1.823 1.00 95.19 98 LEU A C 1
ATOM 774 O O . LEU A 1 98 ? -0.696 -12.734 2.357 1.00 95.19 98 LEU A O 1
ATOM 778 N N . SER A 1 99 ? -2.261 -11.103 2.502 1.00 94.12 99 SER A N 1
ATOM 779 C CA . SER A 1 99 ? -2.415 -11.133 3.952 1.00 94.12 99 SER A CA 1
ATOM 780 C C . SER A 1 99 ? -3.148 -12.391 4.402 1.00 94.12 99 SER A C 1
ATOM 782 O O . SER A 1 99 ? -4.061 -12.884 3.741 1.00 94.12 99 SER A O 1
ATOM 784 N N . THR A 1 100 ? -2.744 -12.910 5.555 1.00 92.00 100 THR A N 1
ATOM 785 C CA . THR A 1 100 ? -3.400 -14.047 6.208 1.00 92.00 100 THR A CA 1
ATOM 786 C C . THR A 1 100 ? -3.737 -13.674 7.640 1.00 92.00 100 THR A C 1
ATOM 788 O O . THR A 1 100 ? -2.980 -12.930 8.260 1.00 92.00 100 THR A O 1
ATOM 791 N N . VAL A 1 101 ? -4.801 -14.238 8.196 1.00 90.50 101 VAL A N 1
ATOM 792 C CA . VAL A 1 101 ? -5.152 -14.086 9.613 1.00 90.50 101 VAL A CA 1
ATOM 793 C C . VAL A 1 101 ? -5.142 -15.476 10.240 1.00 90.50 101 VAL A C 1
ATOM 795 O O . VAL A 1 101 ? -5.701 -16.405 9.663 1.00 90.50 101 VAL A O 1
ATOM 798 N N . SER A 1 102 ? -4.434 -15.646 11.358 1.00 86.94 102 SER A N 1
ATOM 799 C CA . SER A 1 102 ? -4.437 -16.914 12.097 1.00 86.94 102 SER A CA 1
ATOM 800 C C . SER A 1 102 ? -5.746 -17.111 12.863 1.00 86.94 102 SER A C 1
ATOM 802 O O . SER A 1 102 ? -6.476 -16.151 13.093 1.00 86.94 102 SER A O 1
ATOM 804 N N . ASP A 1 103 ? -5.995 -18.325 13.357 1.00 85.38 103 ASP A N 1
ATOM 805 C CA . ASP A 1 103 ? -7.167 -18.622 14.201 1.00 85.38 103 ASP A CA 1
ATOM 806 C C . ASP A 1 103 ? -7.216 -17.752 15.473 1.00 85.38 103 ASP A C 1
ATOM 808 O O . ASP A 1 103 ? -8.284 -17.424 15.979 1.00 85.38 103 ASP A O 1
ATOM 812 N N . ALA A 1 104 ? -6.050 -17.311 15.959 1.00 84.56 104 ALA A N 1
ATOM 813 C CA . ALA A 1 104 ? -5.921 -16.376 17.079 1.00 84.56 104 ALA A CA 1
ATOM 814 C C . ALA A 1 104 ? -6.173 -14.900 16.695 1.00 84.56 104 ALA A C 1
ATOM 816 O O . ALA A 1 104 ? -6.006 -14.012 17.529 1.00 84.56 104 ALA A O 1
ATOM 817 N N . GLY A 1 105 ? -6.520 -14.614 15.437 1.00 84.31 105 GLY A N 1
ATOM 818 C CA . GLY A 1 105 ? -6.753 -13.264 14.922 1.00 84.31 105 GLY A CA 1
ATOM 819 C C . GLY A 1 105 ? -5.482 -12.493 14.550 1.00 84.31 105 GLY A C 1
ATOM 820 O O . GLY A 1 105 ? -5.551 -11.293 14.292 1.00 84.31 105 GLY A O 1
ATOM 821 N N . ASN A 1 106 ? -4.312 -13.143 14.507 1.00 86.75 106 ASN A N 1
ATOM 822 C CA . ASN A 1 106 ? -3.057 -12.456 14.202 1.00 86.75 106 ASN A CA 1
ATOM 823 C C . ASN A 1 106 ? -2.842 -12.351 12.692 1.00 86.75 106 ASN A C 1
ATOM 825 O O . ASN A 1 106 ? -2.726 -13.361 11.992 1.00 86.75 106 ASN A O 1
ATOM 829 N N . LYS A 1 107 ? -2.732 -11.118 12.200 1.00 90.38 107 LYS A N 1
ATOM 830 C CA . LYS A 1 107 ? -2.449 -10.826 10.795 1.00 90.38 107 LYS A CA 1
ATOM 831 C C . LYS A 1 107 ? -0.979 -11.087 10.454 1.00 90.38 107 LYS A C 1
ATOM 833 O O . LYS A 1 107 ? -0.077 -10.723 11.205 1.00 90.38 107 LYS A O 1
ATOM 838 N N . SER A 1 108 ? -0.727 -11.685 9.293 1.00 92.00 108 SER A N 1
ATOM 839 C CA . SER A 1 108 ? 0.610 -11.926 8.750 1.00 92.00 108 SER A CA 1
ATOM 840 C C . SER A 1 108 ? 0.721 -11.411 7.322 1.00 92.00 108 SER A C 1
ATOM 842 O O . SER A 1 108 ? -0.101 -11.726 6.465 1.00 92.00 108 SER A O 1
ATOM 844 N N . ILE A 1 109 ? 1.800 -10.673 7.063 1.00 94.12 109 ILE A N 1
ATOM 845 C CA . ILE A 1 109 ? 2.153 -10.097 5.751 1.00 94.12 109 ILE A CA 1
ATOM 846 C C . ILE A 1 109 ? 3.399 -10.769 5.156 1.00 94.12 109 ILE A C 1
ATOM 848 O O . ILE A 1 109 ? 4.087 -10.243 4.277 1.00 94.12 109 ILE A O 1
ATOM 852 N N . THR A 1 110 ? 3.746 -11.946 5.678 1.00 92.94 110 THR A N 1
ATOM 853 C CA . THR A 1 110 ? 5.050 -12.580 5.458 1.00 92.94 110 THR A CA 1
ATOM 854 C C . THR A 1 110 ? 5.307 -12.914 3.988 1.00 92.94 110 THR A C 1
ATOM 856 O O . THR A 1 110 ? 6.453 -12.853 3.543 1.00 92.94 110 THR A O 1
ATOM 859 N N . ARG A 1 111 ? 4.261 -13.223 3.207 1.00 92.88 111 ARG A N 1
ATOM 860 C CA . ARG A 1 111 ? 4.386 -13.484 1.762 1.00 92.88 111 ARG A CA 1
ATOM 861 C C . ARG A 1 111 ? 4.953 -12.273 1.021 1.00 92.88 111 ARG A C 1
ATOM 863 O O . ARG A 1 111 ? 5.877 -12.441 0.229 1.00 92.88 111 ARG A O 1
ATOM 870 N N . VAL A 1 112 ? 4.444 -11.076 1.316 1.00 95.06 112 VAL A N 1
ATOM 871 C CA . VAL A 1 112 ? 4.930 -9.824 0.720 1.00 95.06 112 VAL A CA 1
ATOM 872 C C . VAL A 1 112 ? 6.301 -9.454 1.264 1.00 95.06 112 VAL A C 1
ATOM 874 O O . VAL A 1 112 ? 7.202 -9.157 0.487 1.00 95.06 112 VAL A O 1
ATOM 877 N N . SER A 1 113 ? 6.489 -9.522 2.584 1.00 94.50 113 SER A N 1
ATOM 878 C CA . SER A 1 113 ? 7.763 -9.154 3.215 1.00 94.50 113 SER A CA 1
ATOM 879 C C . SER A 1 113 ? 8.943 -9.974 2.673 1.00 94.50 113 SER A C 1
ATOM 881 O O . SER A 1 113 ? 9.980 -9.405 2.319 1.00 94.50 113 SER A O 1
ATOM 883 N N . ARG A 1 114 ? 8.758 -11.296 2.524 1.00 92.69 114 ARG A N 1
ATOM 884 C CA . ARG A 1 114 ? 9.748 -12.200 1.916 1.00 92.69 114 ARG A CA 1
ATOM 885 C C . ARG A 1 114 ? 9.918 -11.961 0.423 1.00 92.69 114 ARG A C 1
ATOM 887 O O . ARG A 1 114 ? 11.030 -12.022 -0.076 1.00 92.69 114 ARG A O 1
ATOM 894 N N . LEU A 1 115 ? 8.841 -11.672 -0.309 1.00 94.06 115 LEU A N 1
ATOM 895 C CA . LEU A 1 115 ? 8.954 -11.344 -1.730 1.00 94.06 115 LEU A CA 1
ATOM 896 C C . LEU A 1 115 ? 9.767 -10.059 -1.955 1.00 94.06 115 LEU A C 1
ATOM 898 O O . LEU A 1 115 ? 10.586 -10.017 -2.868 1.00 94.06 115 LEU A O 1
ATOM 902 N N . LEU A 1 116 ? 9.580 -9.037 -1.118 1.00 95.31 116 LEU A N 1
ATOM 903 C CA . LEU A 1 116 ? 10.374 -7.810 -1.177 1.00 95.31 116 LEU A CA 1
ATOM 904 C C . LEU A 1 116 ? 11.835 -8.080 -0.806 1.00 95.31 116 LEU A C 1
ATOM 906 O O . LEU A 1 116 ? 12.725 -7.805 -1.601 1.00 95.31 116 LEU A O 1
ATOM 910 N N . THR A 1 117 ? 12.067 -8.647 0.379 1.00 91.94 117 THR A N 1
ATOM 911 C CA . THR A 1 117 ? 13.404 -8.726 0.990 1.00 91.94 117 THR A CA 1
ATOM 912 C C . THR A 1 117 ? 14.263 -9.853 0.412 1.00 91.94 117 THR A C 1
ATOM 914 O O . THR A 1 117 ? 15.455 -9.665 0.209 1.00 91.94 117 THR A O 1
ATOM 917 N N . ASP A 1 118 ? 13.673 -11.008 0.094 1.00 90.25 118 ASP A N 1
ATOM 918 C CA . ASP A 1 118 ? 14.422 -12.197 -0.346 1.00 90.25 118 ASP A CA 1
ATOM 919 C C . ASP A 1 118 ? 14.465 -12.325 -1.880 1.00 90.25 118 ASP A C 1
ATOM 921 O O . ASP A 1 118 ? 15.020 -13.289 -2.421 1.00 90.25 118 ASP A O 1
ATOM 925 N N . PHE A 1 119 ? 13.793 -11.426 -2.609 1.00 91.19 119 PHE A N 1
ATOM 926 C CA . PHE A 1 119 ? 13.721 -11.509 -4.065 1.00 91.19 119 PHE A CA 1
ATOM 927 C C . PHE A 1 119 ? 13.783 -10.163 -4.778 1.00 91.19 119 PHE A C 1
ATOM 929 O O . PHE A 1 119 ? 14.740 -9.946 -5.510 1.00 91.19 119 PHE A O 1
ATOM 936 N N . LEU A 1 120 ? 12.803 -9.273 -4.604 1.00 94.50 120 LEU A N 1
ATOM 937 C CA . LEU A 1 120 ? 12.737 -8.045 -5.407 1.00 94.50 120 LEU A CA 1
ATOM 938 C C . LEU A 1 120 ? 13.920 -7.107 -5.153 1.00 94.50 120 LEU A C 1
ATOM 940 O O . LEU A 1 120 ? 14.473 -6.554 -6.100 1.00 94.50 120 LEU A O 1
ATOM 944 N N . GLU A 1 121 ? 14.301 -6.938 -3.890 1.00 94.12 121 GLU A N 1
ATOM 945 C CA . GLU A 1 121 ? 15.414 -6.078 -3.493 1.00 94.12 121 GLU A CA 1
ATOM 946 C C . GLU A 1 121 ? 16.778 -6.668 -3.906 1.00 94.12 121 GLU A C 1
ATOM 948 O O . GLU A 1 121 ? 17.510 -5.975 -4.610 1.00 94.12 121 GLU A O 1
ATOM 953 N N . PRO A 1 122 ? 17.103 -7.951 -3.627 1.00 91.31 122 PRO A N 1
ATOM 954 C CA . PRO A 1 122 ? 18.336 -8.576 -4.121 1.00 91.31 122 PRO A CA 1
ATOM 955 C C . PRO A 1 122 ? 18.476 -8.595 -5.647 1.00 91.31 122 PRO A C 1
ATOM 957 O O . PRO A 1 122 ? 19.587 -8.521 -6.156 1.00 91.31 122 PRO A O 1
ATOM 960 N N . MET A 1 123 ? 17.362 -8.693 -6.380 1.00 89.75 123 MET A N 1
ATOM 961 C CA . MET A 1 123 ? 17.352 -8.652 -7.849 1.00 89.75 123 MET A CA 1
ATOM 962 C C . MET A 1 123 ? 17.451 -7.225 -8.412 1.00 89.75 123 MET A C 1
ATOM 964 O O . MET A 1 123 ? 17.475 -7.047 -9.626 1.00 89.75 123 MET A O 1
ATOM 968 N N . GLY A 1 124 ? 17.470 -6.197 -7.559 1.00 93.31 124 GLY A N 1
ATOM 969 C CA . GLY A 1 124 ? 17.582 -4.802 -7.980 1.00 93.31 124 GLY A CA 1
ATOM 970 C C . GLY A 1 124 ? 16.300 -4.200 -8.559 1.00 93.31 124 GLY A C 1
ATOM 971 O O . GLY A 1 124 ? 16.347 -3.101 -9.105 1.00 93.31 124 GLY A O 1
ATOM 972 N N . PHE A 1 125 ? 15.146 -4.864 -8.438 1.00 96.56 125 PHE A N 1
ATOM 973 C CA . PHE A 1 125 ? 13.856 -4.319 -8.889 1.00 96.56 125 PHE A CA 1
ATOM 974 C C . PHE A 1 125 ? 13.335 -3.215 -7.972 1.00 96.56 125 PHE A C 1
ATOM 976 O O . PHE A 1 125 ? 12.638 -2.300 -8.407 1.00 96.56 125 PHE A O 1
ATOM 983 N N . VAL A 1 126 ? 13.661 -3.295 -6.686 1.00 97.81 126 VAL A N 1
ATOM 984 C CA . VAL A 1 126 ? 13.263 -2.287 -5.707 1.00 97.81 126 VAL A CA 1
ATOM 985 C C . VAL A 1 126 ? 14.430 -1.934 -4.804 1.00 97.81 126 VAL A C 1
ATOM 987 O O . VAL A 1 126 ? 15.292 -2.764 -4.536 1.00 97.81 126 VAL A O 1
ATOM 990 N N . HIS A 1 127 ? 14.414 -0.715 -4.281 1.00 97.19 127 HIS A N 1
ATOM 991 C CA . HIS A 1 127 ? 15.241 -0.327 -3.146 1.00 97.19 127 HIS A CA 1
ATOM 992 C C . HIS A 1 127 ? 14.341 -0.103 -1.934 1.00 97.19 127 HIS A C 1
ATOM 994 O O . HIS A 1 127 ? 13.362 0.646 -2.030 1.00 97.19 127 HIS A O 1
ATOM 1000 N N . CYS A 1 128 ? 14.644 -0.759 -0.813 1.00 95.62 128 CYS A N 1
ATOM 1001 C CA . CYS A 1 128 ? 13.856 -0.633 0.402 1.00 95.62 128 CYS A CA 1
ATOM 1002 C C . CYS A 1 128 ? 14.635 0.083 1.506 1.00 95.62 128 CYS A C 1
ATOM 1004 O O . CYS A 1 128 ? 15.658 -0.394 1.985 1.00 95.62 128 CYS A O 1
ATOM 1006 N N . GLU A 1 129 ? 14.084 1.185 2.004 1.00 94.12 129 GLU A N 1
ATOM 1007 C CA . GLU A 1 129 ? 14.668 1.922 3.121 1.00 94.12 129 GLU A CA 1
ATOM 1008 C C . GLU A 1 129 ? 13.860 1.690 4.406 1.00 94.12 129 GLU A C 1
ATOM 1010 O O . GLU A 1 129 ? 12.626 1.765 4.419 1.00 94.12 129 GLU A O 1
ATOM 1015 N N . LYS A 1 130 ? 14.562 1.423 5.513 1.00 91.88 130 LYS A N 1
ATOM 1016 C CA . LYS A 1 130 ? 13.977 1.344 6.856 1.00 91.88 130 LYS A CA 1
ATOM 1017 C C . LYS A 1 130 ? 14.309 2.613 7.630 1.00 91.88 130 LYS A C 1
ATOM 1019 O O . LYS A 1 130 ? 15.475 2.893 7.886 1.00 91.88 130 LYS A O 1
ATOM 1024 N N . VAL A 1 131 ? 13.281 3.332 8.071 1.00 91.06 131 VAL A N 1
ATOM 1025 C CA . VAL A 1 131 ? 13.437 4.503 8.942 1.00 91.06 131 VAL A CA 1
ATOM 1026 C C . VAL A 1 131 ? 13.065 4.105 10.366 1.00 91.06 131 VAL A C 1
ATOM 1028 O O . VAL A 1 131 ? 11.948 3.644 10.610 1.00 91.06 131 VAL A O 1
ATOM 1031 N N . ARG A 1 132 ? 14.004 4.254 11.307 1.00 90.75 132 ARG A N 1
ATOM 1032 C CA . ARG A 1 132 ? 13.750 4.015 12.734 1.00 90.75 132 ARG A CA 1
ATOM 1033 C C . ARG A 1 132 ? 13.148 5.269 13.362 1.00 90.75 132 ARG A C 1
ATOM 1035 O O . ARG A 1 132 ? 13.721 6.352 13.272 1.00 90.75 132 ARG A O 1
ATOM 1042 N N . ASP A 1 133 ? 12.009 5.098 14.010 1.00 90.19 133 ASP A N 1
ATOM 1043 C CA . ASP A 1 133 ? 11.426 6.072 14.918 1.00 90.19 133 ASP A CA 1
ATOM 1044 C C . ASP A 1 133 ? 12.218 6.044 16.229 1.00 90.19 133 ASP A C 1
ATOM 1046 O O . ASP A 1 133 ? 12.277 5.019 16.908 1.00 90.19 133 ASP A O 1
ATOM 1050 N N . ARG A 1 134 ? 12.874 7.160 16.559 1.00 88.38 134 ARG A N 1
ATOM 1051 C CA . ARG A 1 134 ? 13.725 7.267 17.752 1.00 88.38 134 ARG A CA 1
ATOM 1052 C C . ARG A 1 134 ? 12.928 7.442 19.044 1.00 88.38 134 ARG A C 1
ATOM 1054 O O . ARG A 1 134 ? 13.481 7.184 20.099 1.00 88.38 134 ARG A O 1
ATOM 1061 N N . ILE A 1 135 ? 11.669 7.876 18.966 1.00 85.00 135 ILE A N 1
ATOM 1062 C CA . ILE A 1 135 ? 10.842 8.146 20.151 1.00 85.00 135 ILE A CA 1
ATOM 1063 C C . ILE A 1 135 ? 10.205 6.846 20.639 1.00 85.00 135 ILE A C 1
ATOM 1065 O O . ILE A 1 135 ? 10.286 6.509 21.813 1.00 85.00 135 ILE A O 1
ATOM 1069 N N . MET A 1 136 ? 9.591 6.096 19.722 1.00 81.44 136 MET A N 1
ATOM 1070 C CA . MET A 1 136 ? 8.890 4.844 20.040 1.00 81.44 136 MET A CA 1
ATOM 1071 C C . MET A 1 136 ? 9.763 3.596 19.836 1.00 81.44 136 MET A C 1
ATOM 1073 O O . MET A 1 136 ? 9.247 2.482 19.885 1.00 81.44 136 MET A O 1
ATOM 1077 N N . GLU A 1 137 ? 11.039 3.784 19.481 1.00 87.06 137 GLU A N 1
ATOM 1078 C CA . GLU A 1 137 ? 12.020 2.749 19.109 1.00 87.06 137 GLU A CA 1
ATOM 1079 C C . GLU A 1 137 ? 11.548 1.729 18.055 1.00 87.06 137 GLU A C 1
ATOM 1081 O O . GLU A 1 137 ? 12.140 0.663 17.881 1.00 87.06 137 GLU A O 1
ATOM 1086 N N . SER A 1 138 ? 10.507 2.073 17.299 1.00 88.00 138 SER A N 1
ATOM 1087 C CA . SER A 1 138 ? 9.873 1.214 16.299 1.00 88.00 138 SER A CA 1
ATOM 1088 C C . SER A 1 138 ? 10.300 1.594 14.882 1.00 88.00 138 SER A C 1
ATOM 1090 O O . SER A 1 138 ? 10.891 2.645 14.649 1.00 88.00 138 SER A O 1
ATOM 1092 N N . TYR A 1 139 ? 9.997 0.759 13.890 1.00 90.00 139 TYR A N 1
ATOM 1093 C CA . TYR A 1 139 ? 10.225 1.117 12.488 1.00 90.00 139 TYR A CA 1
ATOM 1094 C C . TYR A 1 139 ? 8.989 1.783 11.879 1.00 90.00 139 TYR A C 1
ATOM 1096 O O . TYR A 1 139 ? 7.857 1.335 12.073 1.00 90.00 139 TYR A O 1
ATOM 1104 N N . ILE A 1 140 ? 9.214 2.854 11.119 1.00 90.25 140 ILE A N 1
ATOM 1105 C CA . ILE A 1 140 ? 8.232 3.388 10.171 1.00 90.25 140 ILE A CA 1
ATOM 1106 C C . ILE A 1 140 ? 8.017 2.334 9.070 1.00 90.25 140 ILE A C 1
ATOM 1108 O O . ILE A 1 140 ? 8.957 1.585 8.767 1.00 90.25 140 ILE A O 1
ATOM 1112 N N . PRO A 1 141 ? 6.814 2.243 8.467 1.00 89.94 141 PRO A N 1
ATOM 1113 C CA . PRO A 1 141 ? 6.606 1.435 7.275 1.00 89.94 141 PRO A CA 1
ATOM 1114 C C . PRO A 1 141 ? 7.734 1.618 6.255 1.00 89.94 141 PRO A C 1
ATOM 1116 O O . PRO A 1 141 ? 8.209 2.726 6.002 1.00 89.94 141 PRO A O 1
ATOM 1119 N N . LYS A 1 142 ? 8.204 0.485 5.729 1.00 91.69 142 LYS A N 1
ATOM 1120 C CA . LYS A 1 142 ? 9.327 0.408 4.792 1.00 91.69 142 LYS A CA 1
ATOM 1121 C C . LYS A 1 142 ? 9.024 1.267 3.560 1.00 91.69 142 LYS A C 1
ATOM 1123 O O . LYS A 1 142 ? 7.996 1.071 2.919 1.00 91.69 142 LYS A O 1
ATOM 1128 N N . LEU A 1 143 ? 9.941 2.166 3.212 1.00 95.00 143 LEU A N 1
ATOM 1129 C CA . LEU A 1 143 ? 9.867 2.950 1.980 1.00 95.00 143 LEU A CA 1
ATOM 1130 C C . LEU A 1 143 ? 10.326 2.069 0.821 1.00 95.00 143 LEU A C 1
ATOM 1132 O O . LEU A 1 143 ? 11.431 1.533 0.871 1.00 95.00 143 LEU A O 1
ATOM 1136 N N . ILE A 1 144 ? 9.499 1.927 -0.211 1.00 97.88 144 ILE A N 1
ATOM 1137 C CA . ILE A 1 144 ? 9.805 1.105 -1.387 1.00 97.88 144 ILE A CA 1
ATOM 1138 C C . ILE A 1 144 ? 9.980 2.036 -2.583 1.00 97.88 144 ILE A C 1
ATOM 1140 O O . ILE A 1 144 ? 9.053 2.758 -2.946 1.00 97.88 144 ILE A O 1
ATOM 1144 N N . THR A 1 145 ? 11.155 2.012 -3.203 1.00 98.00 145 THR A N 1
ATOM 1145 C CA . THR A 1 145 ? 11.441 2.725 -4.456 1.00 98.00 145 THR A CA 1
ATOM 1146 C C . THR A 1 145 ? 11.472 1.720 -5.596 1.00 98.00 145 THR A C 1
ATOM 1148 O O . THR A 1 145 ? 12.184 0.722 -5.490 1.00 98.00 145 THR A O 1
ATOM 1151 N N . LEU A 1 146 ? 10.731 1.968 -6.679 1.00 98.31 146 LEU A N 1
ATOM 1152 C CA . LEU A 1 146 ? 10.817 1.135 -7.883 1.00 98.31 146 LEU A CA 1
ATOM 1153 C C . LEU A 1 146 ? 12.000 1.590 -8.735 1.00 98.31 146 LEU A C 1
ATOM 1155 O O . LEU A 1 146 ? 12.149 2.783 -9.005 1.00 98.31 146 LEU A O 1
ATOM 1159 N N . THR A 1 147 ? 12.834 0.647 -9.161 1.00 97.50 147 THR A N 1
ATOM 1160 C CA . THR A 1 147 ? 13.948 0.931 -10.071 1.00 97.50 147 THR A CA 1
ATOM 1161 C C . THR A 1 147 ? 13.490 0.812 -11.527 1.00 97.50 147 THR A C 1
ATOM 1163 O O . THR A 1 147 ? 12.463 0.185 -11.799 1.00 97.50 147 THR A O 1
ATOM 1166 N N . PRO A 1 148 ? 14.247 1.348 -12.500 1.00 96.31 148 PRO A N 1
ATOM 1167 C CA . PRO A 1 148 ? 13.952 1.120 -13.914 1.00 96.31 148 PRO A CA 1
ATOM 1168 C C . PRO A 1 148 ? 13.873 -0.371 -14.290 1.00 96.31 148 PRO A C 1
ATOM 1170 O O . PRO A 1 148 ? 13.026 -0.748 -15.097 1.00 96.31 148 PRO A O 1
ATOM 1173 N N . LEU A 1 149 ? 14.663 -1.242 -13.640 1.00 95.62 149 LEU A N 1
ATOM 1174 C CA . LEU A 1 149 ? 14.619 -2.695 -13.863 1.00 95.62 149 LEU A CA 1
ATOM 1175 C C . LEU A 1 149 ? 13.238 -3.297 -13.583 1.00 95.62 149 LEU A C 1
ATOM 1177 O O . LEU A 1 149 ? 12.840 -4.247 -14.249 1.00 95.62 149 LEU A O 1
ATOM 1181 N N . PHE A 1 150 ? 12.491 -2.757 -12.616 1.00 98.06 150 PHE A N 1
ATOM 1182 C CA . PHE A 1 150 ? 11.143 -3.244 -12.326 1.00 98.06 150 PHE A CA 1
ATOM 1183 C C . PHE A 1 150 ? 10.201 -3.059 -13.517 1.00 98.06 150 PHE A C 1
ATOM 1185 O O . PHE A 1 150 ? 9.401 -3.943 -13.805 1.00 98.06 150 PHE A O 1
ATOM 1192 N N . PHE A 1 151 ? 10.317 -1.939 -14.231 1.00 98.19 151 PHE A N 1
ATOM 1193 C CA . PHE A 1 151 ? 9.478 -1.628 -15.389 1.00 98.19 151 PHE A CA 1
ATOM 1194 C C . PHE A 1 151 ? 9.821 -2.483 -16.613 1.00 98.19 151 PHE A C 1
ATOM 1196 O O . PHE A 1 151 ? 8.937 -2.832 -17.400 1.00 98.19 151 PHE A O 1
ATOM 1203 N N . LEU A 1 152 ? 11.081 -2.906 -16.726 1.00 96.75 152 LEU A N 1
ATOM 1204 C CA . LEU A 1 152 ? 11.521 -3.834 -17.766 1.00 96.75 152 LEU A CA 1
ATOM 1205 C C . LEU A 1 152 ? 10.914 -5.237 -17.619 1.00 96.75 152 LEU A C 1
ATOM 1207 O O . LEU A 1 152 ? 10.826 -5.946 -18.613 1.00 96.75 152 LEU A O 1
ATOM 1211 N N . LEU A 1 153 ? 10.411 -5.633 -16.439 1.00 95.94 153 LEU A N 1
ATOM 1212 C CA . LEU A 1 153 ? 9.704 -6.917 -16.272 1.00 95.94 153 LEU A CA 1
ATOM 1213 C C . LEU A 1 153 ? 8.464 -7.053 -17.172 1.00 95.94 153 LEU A C 1
ATOM 1215 O O . LEU A 1 153 ? 7.989 -8.165 -17.392 1.00 95.94 153 LEU A O 1
ATOM 1219 N N . PHE A 1 154 ? 7.928 -5.934 -17.657 1.00 96.56 154 PHE A N 1
ATOM 1220 C CA . PHE A 1 154 ? 6.770 -5.863 -18.547 1.00 96.56 154 PHE A CA 1
ATOM 1221 C C . PHE A 1 154 ? 7.030 -4.933 -19.752 1.00 96.56 154 PHE A C 1
ATOM 1223 O O . PHE A 1 154 ? 6.108 -4.333 -20.313 1.00 96.56 154 PHE A O 1
ATOM 1230 N N . ASP A 1 155 ? 8.298 -4.846 -20.166 1.00 95.94 155 ASP A N 1
ATOM 1231 C CA . ASP A 1 155 ? 8.846 -4.087 -21.302 1.00 95.94 155 ASP A CA 1
ATOM 1232 C C . ASP A 1 155 ? 8.442 -2.606 -21.355 1.00 95.94 155 ASP A C 1
ATOM 1234 O O . ASP A 1 155 ? 8.130 -2.046 -22.410 1.00 95.94 155 ASP A O 1
ATOM 1238 N N . VAL A 1 156 ? 8.451 -1.937 -20.203 1.00 97.44 156 VAL A N 1
ATOM 1239 C CA . VAL A 1 156 ? 8.396 -0.475 -20.144 1.00 97.44 156 VAL A CA 1
ATOM 1240 C C . VAL A 1 156 ? 9.820 0.053 -19.998 1.00 97.44 156 VAL A C 1
ATOM 1242 O O . VAL A 1 156 ? 10.468 -0.160 -18.976 1.00 97.44 156 VAL A O 1
ATOM 1245 N N . SER A 1 157 ? 10.309 0.735 -21.038 1.00 96.94 157 SER A N 1
ATOM 1246 C CA . SER A 1 157 ? 11.679 1.252 -21.089 1.00 96.94 157 SER A CA 1
ATOM 1247 C C . SER A 1 157 ? 11.930 2.370 -20.076 1.00 96.94 157 SER A C 1
ATOM 1249 O O . SER A 1 157 ? 11.035 3.167 -19.775 1.00 96.94 157 SER A O 1
ATOM 1251 N N . SER A 1 158 ? 13.177 2.475 -19.607 1.00 95.81 158 SER A N 1
ATOM 1252 C CA . SER A 1 158 ? 13.631 3.531 -18.690 1.00 95.81 158 SER A CA 1
ATOM 1253 C C . SER A 1 158 ? 13.317 4.932 -19.218 1.00 95.81 158 SER A C 1
ATOM 1255 O O . SER A 1 158 ? 12.767 5.747 -18.485 1.00 95.81 158 SER A O 1
ATOM 1257 N N . GLU A 1 159 ? 13.531 5.176 -20.515 1.00 97.19 159 GLU A N 1
ATOM 1258 C CA . GLU A 1 159 ? 13.205 6.455 -21.159 1.00 97.19 159 GLU A CA 1
ATOM 1259 C C . GLU A 1 159 ? 11.725 6.828 -21.018 1.00 97.19 159 GLU A C 1
ATOM 1261 O O . GLU A 1 159 ? 11.372 7.997 -20.861 1.00 97.19 159 GLU A O 1
ATOM 1266 N N . LYS A 1 160 ? 10.823 5.841 -21.084 1.00 97.44 160 LYS A N 1
ATOM 1267 C CA . LYS A 1 160 ? 9.384 6.082 -20.943 1.00 97.44 160 LYS A CA 1
ATOM 1268 C C . LYS A 1 160 ? 9.031 6.458 -19.507 1.00 97.44 160 LYS A C 1
ATOM 1270 O O . LYS A 1 160 ? 8.168 7.313 -19.302 1.00 97.44 160 LYS A O 1
ATOM 1275 N N . VAL A 1 161 ? 9.713 5.859 -18.529 1.00 97.00 161 VAL A N 1
ATOM 1276 C CA . VAL A 1 161 ? 9.590 6.225 -17.110 1.00 97.00 161 VAL A CA 1
ATOM 1277 C C . VAL A 1 161 ? 10.116 7.642 -16.873 1.00 97.00 161 VAL A C 1
ATOM 1279 O O . VAL A 1 161 ? 9.426 8.447 -16.253 1.00 97.00 161 VAL A O 1
ATOM 1282 N N . GLU A 1 162 ? 11.284 7.977 -17.419 1.00 96.19 162 GLU A N 1
ATOM 1283 C CA . GLU A 1 162 ? 11.900 9.306 -17.306 1.00 96.19 162 GLU A CA 1
ATOM 1284 C C . GLU A 1 162 ? 11.036 10.397 -17.948 1.00 96.19 162 GLU A C 1
ATOM 1286 O O . GLU A 1 162 ? 10.770 11.429 -17.329 1.00 96.19 162 GLU A O 1
ATOM 1291 N N . LYS A 1 163 ? 10.491 10.147 -19.145 1.00 96.94 163 LYS A N 1
ATOM 1292 C CA . LYS A 1 163 ? 9.538 11.058 -19.801 1.00 96.94 163 LYS A CA 1
ATOM 1293 C C . LYS A 1 163 ? 8.295 11.287 -18.940 1.00 96.94 163 LYS A C 1
ATOM 1295 O O . LYS A 1 163 ? 7.872 12.431 -18.774 1.00 96.94 163 LYS A O 1
ATOM 1300 N N . ALA A 1 164 ? 7.734 10.229 -18.349 1.00 97.19 164 ALA A N 1
ATOM 1301 C CA . ALA A 1 164 ? 6.598 10.355 -17.438 1.00 97.19 164 ALA A CA 1
ATOM 1302 C C . ALA A 1 164 ? 6.958 11.139 -16.163 1.00 97.19 164 ALA A C 1
ATOM 1304 O O . ALA A 1 164 ? 6.150 11.935 -15.683 1.00 97.19 164 ALA A O 1
ATOM 1305 N N . GLN A 1 165 ? 8.173 10.962 -15.635 1.00 96.38 165 GLN A N 1
ATOM 1306 C CA . GLN A 1 165 ? 8.695 11.736 -14.506 1.00 96.38 165 GLN A CA 1
ATOM 1307 C C . GLN A 1 165 ? 8.822 13.217 -14.831 1.00 96.38 165 GLN A C 1
ATOM 1309 O O . GLN A 1 165 ? 8.309 14.044 -14.079 1.00 96.38 165 GLN A O 1
ATOM 1314 N N . HIS A 1 166 ? 9.441 13.559 -15.958 1.00 95.62 166 HIS A N 1
ATOM 1315 C CA . HIS A 1 166 ? 9.583 14.945 -16.396 1.00 95.62 166 HIS A CA 1
ATOM 1316 C C . HIS A 1 166 ? 8.225 15.600 -16.637 1.00 95.62 166 HIS A C 1
ATOM 1318 O O . HIS A 1 166 ? 7.990 16.711 -16.164 1.00 95.62 166 HIS A O 1
ATOM 1324 N N . GLN A 1 16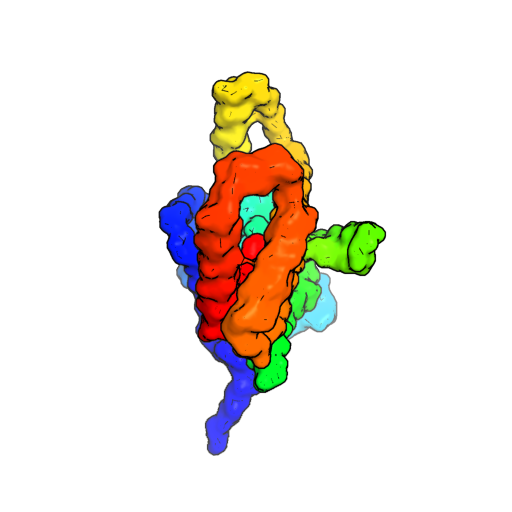7 ? 7.298 14.890 -17.284 1.00 96.06 167 GLN A N 1
ATOM 1325 C CA . GLN A 1 167 ? 5.935 15.375 -17.477 1.00 96.06 167 GLN A CA 1
ATOM 1326 C C . GLN A 1 167 ? 5.256 15.656 -16.131 1.00 96.06 167 GLN A C 1
ATOM 1328 O O . GLN A 1 167 ? 4.715 16.742 -15.929 1.00 96.06 167 GLN A O 1
ATOM 1333 N N . GLN A 1 168 ? 5.316 14.711 -15.188 1.00 95.81 168 GLN A N 1
ATOM 1334 C CA . GLN A 1 168 ? 4.718 14.879 -13.864 1.00 95.81 168 GLN A CA 1
ATOM 1335 C C . GLN A 1 168 ? 5.348 16.046 -13.091 1.00 95.81 168 GLN A C 1
ATOM 1337 O O . GLN A 1 168 ? 4.630 16.796 -12.433 1.00 95.81 168 GLN A O 1
ATOM 1342 N N . MET A 1 169 ? 6.668 16.227 -13.184 1.00 96.00 169 MET A N 1
ATOM 1343 C CA . MET A 1 169 ? 7.360 17.368 -12.582 1.00 96.00 169 MET A CA 1
ATOM 1344 C C . MET A 1 169 ? 6.928 18.696 -13.197 1.00 96.00 169 MET A C 1
ATOM 1346 O O . MET A 1 169 ? 6.728 19.654 -12.457 1.00 96.00 169 MET A O 1
ATOM 1350 N N . GLY A 1 170 ? 6.719 18.749 -14.516 1.00 95.62 170 GLY A N 1
ATOM 1351 C CA . GLY A 1 170 ? 6.172 19.925 -15.192 1.00 95.62 170 GLY A CA 1
ATOM 1352 C C . GLY A 1 170 ? 4.806 20.326 -14.632 1.00 95.62 170 GLY A C 1
ATOM 1353 O O . GLY A 1 170 ? 4.600 21.487 -14.289 1.00 95.62 170 GLY A O 1
ATOM 1354 N N . TRP A 1 171 ? 3.901 19.359 -14.441 1.00 95.44 171 TRP A N 1
ATOM 1355 C CA . TRP A 1 171 ? 2.592 19.603 -13.820 1.00 95.44 171 TRP A CA 1
ATOM 1356 C C . TRP A 1 171 ? 2.693 20.069 -12.367 1.00 95.44 171 TRP A C 1
ATOM 1358 O O . TRP A 1 171 ? 1.997 21.002 -11.974 1.00 95.44 171 TRP A O 1
ATOM 1368 N N . ILE A 1 172 ? 3.560 19.435 -11.571 1.00 94.75 172 ILE A N 1
ATOM 1369 C CA . ILE A 1 172 ? 3.779 19.822 -10.171 1.00 94.75 172 ILE A CA 1
ATOM 1370 C C . ILE A 1 172 ? 4.301 21.257 -10.101 1.00 94.75 172 ILE A C 1
ATOM 1372 O O . ILE A 1 172 ? 3.729 22.073 -9.386 1.00 94.75 172 ILE A O 1
ATOM 1376 N N . ASN A 1 173 ? 5.346 21.575 -10.866 1.00 96.38 173 ASN A N 1
ATOM 1377 C CA . ASN A 1 173 ? 5.966 22.894 -10.847 1.00 96.38 173 ASN A CA 1
ATOM 1378 C C . ASN A 1 173 ? 5.021 23.972 -11.376 1.00 96.38 173 ASN A C 1
ATOM 1380 O O . ASN A 1 173 ? 4.963 25.043 -10.788 1.00 96.38 173 ASN A O 1
ATOM 1384 N N . LYS A 1 174 ? 4.210 23.679 -12.400 1.00 96.38 174 LYS A N 1
ATOM 1385 C CA . LYS A 1 174 ? 3.156 24.595 -12.850 1.00 96.38 174 LYS A CA 1
ATOM 1386 C C . LYS A 1 174 ? 2.188 24.943 -11.712 1.00 96.38 174 LYS A C 1
ATOM 1388 O O . LYS A 1 174 ? 1.951 26.117 -11.456 1.00 96.38 174 LYS A O 1
ATOM 1393 N N . GLY A 1 175 ? 1.700 23.938 -10.983 1.00 95.31 175 GLY A N 1
ATOM 1394 C CA . GLY A 1 175 ? 0.793 24.152 -9.852 1.00 95.31 175 GLY A CA 1
ATOM 1395 C C . GLY A 1 175 ? 1.439 24.829 -8.634 1.00 95.31 175 GLY A C 1
ATOM 1396 O O . GLY A 1 175 ? 0.723 25.400 -7.816 1.00 95.31 175 GLY A O 1
ATOM 1397 N N . LEU A 1 176 ? 2.767 24.764 -8.486 1.00 94.94 176 LEU A N 1
ATOM 1398 C CA . LEU A 1 176 ? 3.506 25.530 -7.474 1.00 94.94 176 LEU A CA 1
ATOM 1399 C C . LEU A 1 176 ? 3.608 27.003 -7.873 1.00 94.94 176 LEU A C 1
ATOM 1401 O O . LEU A 1 176 ? 3.267 27.868 -7.073 1.00 94.94 176 LEU A O 1
ATOM 1405 N N . MET A 1 177 ? 3.964 27.275 -9.130 1.00 94.38 177 MET A N 1
ATOM 1406 C CA . MET A 1 177 ? 4.044 28.640 -9.656 1.00 94.38 177 MET A CA 1
ATOM 1407 C C . MET A 1 177 ? 2.690 29.358 -9.583 1.00 94.38 177 MET A C 1
ATOM 1409 O O . MET A 1 177 ? 2.633 30.515 -9.184 1.00 94.38 177 MET A O 1
ATOM 1413 N N . GLU A 1 178 ? 1.587 28.662 -9.882 1.00 95.88 178 GLU A N 1
ATOM 1414 C CA . GLU A 1 178 ? 0.218 29.190 -9.726 1.00 95.88 178 GLU A CA 1
ATOM 1415 C C . GLU A 1 178 ? -0.124 29.567 -8.271 1.00 95.88 178 GLU A C 1
ATOM 1417 O O . GLU A 1 178 ? -0.971 30.426 -8.039 1.00 95.88 178 GLU A O 1
ATOM 1422 N N . LYS A 1 179 ? 0.543 28.955 -7.285 1.00 94.75 179 LYS A N 1
ATOM 1423 C CA . LYS A 1 179 ? 0.397 29.262 -5.851 1.00 94.75 179 LYS A CA 1
ATOM 1424 C C . LYS A 1 179 ? 1.424 30.275 -5.337 1.00 94.75 179 LYS A C 1
ATOM 1426 O O . LYS A 1 179 ? 1.418 30.573 -4.147 1.00 94.75 179 LYS A O 1
ATOM 1431 N N . GLY A 1 180 ? 2.304 30.782 -6.203 1.00 93.38 180 GLY A N 1
ATOM 1432 C CA . GLY A 1 180 ? 3.411 31.662 -5.820 1.00 93.38 180 GLY A CA 1
ATOM 1433 C C . GLY A 1 180 ? 4.577 30.945 -5.126 1.00 93.38 180 GLY A C 1
ATOM 1434 O O . GLY A 1 180 ? 5.386 31.598 -4.475 1.00 93.38 180 GLY A O 1
ATOM 1435 N N . GLU A 1 181 ? 4.669 29.616 -5.237 1.00 93.88 181 GLU A N 1
ATOM 1436 C CA . GLU A 1 181 ? 5.786 28.821 -4.717 1.00 93.88 181 GLU A CA 1
ATOM 1437 C C . GLU A 1 181 ? 6.849 28.571 -5.800 1.00 93.88 181 GLU A C 1
ATOM 1439 O O . GLU A 1 181 ? 6.541 28.443 -6.986 1.00 93.88 181 GLU A O 1
ATOM 1444 N N . GLU A 1 182 ? 8.111 28.431 -5.387 1.00 92.56 182 GLU A N 1
ATOM 1445 C CA . GLU A 1 182 ? 9.213 28.110 -6.298 1.00 92.56 182 GLU A CA 1
ATOM 1446 C C . GLU A 1 182 ? 9.103 26.694 -6.882 1.00 92.56 182 GLU A C 1
ATOM 1448 O O . GLU A 1 182 ? 8.690 25.733 -6.220 1.00 92.56 182 GLU A O 1
ATOM 1453 N N . SER A 1 183 ? 9.549 26.548 -8.133 1.00 93.56 183 SER A N 1
ATOM 1454 C CA . SER A 1 183 ? 9.669 25.244 -8.782 1.00 93.56 183 SER A CA 1
ATOM 1455 C C . SER A 1 183 ? 10.635 24.334 -8.024 1.00 93.56 183 SER A C 1
ATOM 1457 O O . SER A 1 183 ? 11.689 24.770 -7.561 1.00 93.56 183 SER A O 1
ATOM 1459 N N . ILE A 1 184 ? 10.318 23.044 -7.953 1.00 95.62 184 ILE A N 1
ATOM 1460 C CA . ILE A 1 184 ? 11.143 22.063 -7.252 1.00 95.62 184 ILE A CA 1
ATOM 1461 C C . ILE A 1 184 ? 11.858 21.116 -8.213 1.00 95.62 184 ILE A C 1
ATOM 1463 O O . ILE A 1 184 ? 11.395 20.817 -9.317 1.00 95.62 184 ILE A O 1
ATOM 1467 N N . THR A 1 185 ? 12.990 20.589 -7.751 1.00 95.56 185 THR A N 1
ATOM 1468 C CA . THR A 1 185 ? 13.756 19.554 -8.452 1.00 95.56 185 THR A CA 1
ATOM 1469 C C . THR A 1 185 ? 13.225 18.153 -8.140 1.00 95.56 185 THR A C 1
ATOM 1471 O O . THR A 1 185 ? 12.516 17.936 -7.153 1.00 95.56 185 THR A O 1
ATOM 1474 N N . LEU A 1 186 ? 13.627 17.156 -8.937 1.00 93.00 186 LEU A N 1
ATOM 1475 C CA . LEU A 1 186 ? 13.325 15.739 -8.675 1.00 93.00 186 LEU A CA 1
ATOM 1476 C C . LEU A 1 186 ? 13.796 15.289 -7.282 1.00 93.00 186 LEU A C 1
ATOM 1478 O O . LEU A 1 186 ? 13.080 14.583 -6.572 1.00 93.00 186 LEU A O 1
ATOM 1482 N N . GLY A 1 187 ? 14.990 15.720 -6.863 1.00 94.81 187 GLY A N 1
ATOM 1483 C CA . GLY A 1 187 ? 15.530 15.401 -5.540 1.00 94.81 187 GLY A CA 1
ATOM 1484 C C . GLY A 1 187 ? 14.681 15.977 -4.404 1.00 94.81 187 GLY A C 1
ATOM 1485 O O . GLY A 1 187 ? 14.464 15.319 -3.386 1.00 94.81 187 GLY A O 1
ATOM 1486 N N . GLU A 1 188 ? 14.144 17.184 -4.582 1.00 94.69 188 GLU A N 1
ATOM 1487 C CA . GLU A 1 188 ? 13.210 17.780 -3.626 1.00 94.69 188 GLU A CA 1
ATOM 1488 C C . GLU A 1 188 ? 11.857 17.058 -3.617 1.00 94.69 188 GLU A C 1
ATOM 1490 O O . GLU A 1 188 ? 11.353 16.729 -2.542 1.00 94.69 188 GLU A O 1
ATOM 1495 N N . ALA A 1 189 ? 11.310 16.693 -4.780 1.00 95.00 189 ALA A N 1
ATOM 1496 C CA . ALA A 1 189 ? 10.085 15.896 -4.862 1.00 95.00 189 ALA A CA 1
ATOM 1497 C C . ALA A 1 189 ? 10.218 14.548 -4.124 1.00 95.00 189 ALA A C 1
ATOM 1499 O O . ALA A 1 189 ? 9.326 14.161 -3.363 1.00 95.00 189 ALA A O 1
ATOM 1500 N N . ARG A 1 190 ? 11.365 13.865 -4.266 1.00 95.06 190 ARG A N 1
ATOM 1501 C CA . ARG A 1 190 ? 11.699 12.642 -3.512 1.00 95.06 190 ARG A CA 1
ATOM 1502 C C . ARG A 1 190 ? 11.718 12.880 -2.004 1.00 95.06 190 ARG A C 1
ATOM 1504 O O . ARG A 1 190 ? 11.081 12.135 -1.257 1.00 95.06 190 ARG A O 1
ATOM 1511 N N . ARG A 1 191 ? 12.397 13.940 -1.550 1.00 95.56 191 ARG A N 1
ATOM 1512 C CA . ARG A 1 191 ? 12.456 14.318 -0.126 1.00 95.56 191 ARG A CA 1
ATOM 1513 C C . ARG A 1 191 ? 11.068 14.627 0.439 1.00 95.56 191 ARG A C 1
ATOM 1515 O O . ARG A 1 191 ? 10.733 14.125 1.513 1.00 95.56 191 ARG A O 1
ATOM 1522 N N . ARG A 1 192 ? 10.243 15.396 -0.280 1.00 95.44 192 ARG A N 1
ATOM 1523 C CA . ARG A 1 192 ? 8.862 15.721 0.119 1.00 95.44 192 ARG A CA 1
ATOM 1524 C C . ARG A 1 192 ? 7.988 14.471 0.207 1.00 95.44 192 ARG A C 1
ATOM 1526 O O . ARG A 1 192 ? 7.305 14.290 1.211 1.00 95.44 192 ARG A O 1
ATOM 1533 N N . ALA A 1 193 ? 8.059 13.576 -0.780 1.00 94.94 193 ALA A N 1
ATOM 1534 C CA . ALA A 1 193 ? 7.304 12.322 -0.767 1.00 94.94 193 ALA A CA 1
ATOM 1535 C C . ALA A 1 193 ? 7.705 11.413 0.409 1.00 94.94 193 ALA A C 1
ATOM 1537 O O . ALA A 1 193 ? 6.835 10.889 1.104 1.00 94.94 193 ALA A O 1
ATOM 1538 N N . LYS A 1 194 ? 9.007 11.298 0.703 1.00 95.19 194 LYS A N 1
ATOM 1539 C CA . LYS A 1 194 ? 9.506 10.570 1.879 1.00 95.19 194 LYS A CA 1
ATOM 1540 C C . LYS A 1 194 ? 8.987 11.168 3.189 1.00 95.19 194 LYS A C 1
ATOM 1542 O O . LYS A 1 194 ? 8.458 10.438 4.026 1.00 95.19 194 LYS A O 1
ATOM 1547 N N . LYS A 1 195 ? 9.081 12.493 3.357 1.00 95.06 195 LYS A N 1
ATOM 1548 C CA . LYS A 1 195 ? 8.521 13.200 4.524 1.00 95.06 195 LYS A CA 1
ATOM 1549 C C . LYS A 1 195 ? 7.019 12.950 4.661 1.00 95.06 195 LYS A C 1
ATOM 1551 O O . LYS A 1 195 ? 6.547 12.680 5.760 1.00 95.06 195 LYS A O 1
ATOM 1556 N N . GLN A 1 196 ? 6.276 12.992 3.554 1.00 94.56 196 GLN A N 1
ATOM 1557 C CA . GLN A 1 196 ? 4.839 12.728 3.546 1.00 94.56 196 GLN A CA 1
ATOM 1558 C C . GLN A 1 196 ? 4.516 11.291 3.968 1.00 94.56 196 GLN A C 1
ATOM 1560 O O . GLN A 1 196 ? 3.597 11.093 4.756 1.00 94.56 196 GLN A O 1
ATOM 1565 N N . HIS A 1 197 ? 5.264 10.300 3.480 1.00 92.88 197 HIS A N 1
ATOM 1566 C CA . HIS A 1 197 ? 5.072 8.901 3.865 1.00 92.88 197 HIS A CA 1
ATOM 1567 C C . HIS A 1 197 ? 5.295 8.695 5.371 1.00 92.88 197 HIS A C 1
ATOM 1569 O O . HIS A 1 197 ? 4.465 8.098 6.051 1.00 92.88 197 HIS A O 1
ATOM 1575 N N . ILE A 1 198 ? 6.370 9.275 5.916 1.00 92.56 198 ILE A N 1
ATOM 1576 C CA . ILE A 1 198 ? 6.658 9.248 7.357 1.00 92.56 198 ILE A CA 1
ATOM 1577 C C . ILE A 1 198 ? 5.540 9.943 8.151 1.00 92.56 198 ILE A C 1
ATOM 1579 O O . ILE A 1 198 ? 5.057 9.397 9.140 1.00 92.56 198 ILE A O 1
ATOM 1583 N N . LYS A 1 199 ? 5.090 11.123 7.703 1.00 93.44 199 LYS A N 1
ATOM 1584 C CA . LYS A 1 199 ? 3.997 11.870 8.341 1.00 93.44 199 LYS A CA 1
ATOM 1585 C C . LYS A 1 199 ? 2.709 11.041 8.410 1.00 93.44 199 LYS A C 1
ATOM 1587 O O . LYS A 1 199 ? 2.139 10.920 9.490 1.00 93.44 199 LYS A O 1
ATOM 1592 N N . ARG A 1 200 ? 2.308 10.403 7.305 1.00 91.62 200 ARG A N 1
ATOM 1593 C CA . ARG A 1 200 ? 1.125 9.523 7.264 1.00 91.62 200 ARG A CA 1
ATOM 1594 C C . ARG A 1 200 ? 1.236 8.356 8.238 1.00 91.62 200 ARG A C 1
ATOM 1596 O O . ARG A 1 200 ? 0.263 8.031 8.907 1.00 91.62 200 ARG A O 1
ATOM 1603 N N . ALA A 1 201 ? 2.422 7.760 8.370 1.00 90.38 201 ALA A N 1
ATOM 1604 C CA . ALA A 1 201 ? 2.637 6.682 9.331 1.00 90.38 201 ALA A CA 1
ATOM 1605 C C . ALA A 1 201 ? 2.407 7.139 10.783 1.00 90.38 201 ALA A C 1
ATOM 1607 O O . ALA A 1 201 ? 1.824 6.400 11.578 1.00 90.38 201 ALA A O 1
ATOM 1608 N N . PHE A 1 202 ? 2.825 8.358 11.136 1.00 91.44 202 PHE A N 1
ATOM 1609 C CA . PHE A 1 202 ? 2.549 8.930 12.456 1.00 91.44 202 PHE A CA 1
ATOM 1610 C C . PHE A 1 202 ? 1.064 9.243 12.661 1.00 91.44 202 PHE A C 1
ATOM 1612 O O . PHE A 1 202 ? 0.504 8.866 13.691 1.00 91.44 202 PHE A O 1
ATOM 1619 N N . GLU A 1 203 ? 0.414 9.866 11.675 1.00 91.50 203 GLU A N 1
ATOM 1620 C CA . GLU A 1 203 ? -1.028 10.156 11.703 1.00 91.50 203 GLU A CA 1
ATOM 1621 C C . GLU A 1 203 ? -1.852 8.872 11.869 1.00 91.50 203 GLU A C 1
ATOM 1623 O O . GLU A 1 203 ? -2.751 8.804 12.710 1.00 91.50 203 GLU A O 1
ATOM 1628 N N . TYR A 1 204 ? -1.489 7.813 11.141 1.00 88.06 204 TYR A N 1
ATOM 1629 C CA . TYR A 1 204 ? -2.121 6.502 11.252 1.00 88.06 204 TYR A CA 1
ATOM 1630 C C . TYR A 1 204 ? -1.991 5.922 12.663 1.00 88.06 204 TYR A C 1
ATOM 1632 O O . TYR A 1 204 ? -2.981 5.490 13.250 1.00 88.06 204 TYR A O 1
ATOM 1640 N N . ARG A 1 205 ? -0.791 5.954 13.255 1.00 88.44 205 ARG A N 1
ATOM 1641 C CA . ARG A 1 205 ? -0.572 5.466 14.627 1.00 88.44 205 ARG A CA 1
ATOM 1642 C C . ARG A 1 205 ? -1.384 6.253 15.653 1.00 88.44 205 ARG A C 1
ATOM 1644 O O . ARG A 1 205 ? -1.964 5.650 16.556 1.00 88.44 205 ARG A O 1
ATOM 1651 N N . GLN A 1 206 ? -1.440 7.579 15.517 1.00 89.69 206 GLN A N 1
ATOM 1652 C CA . GLN A 1 206 ? -2.231 8.434 16.401 1.00 89.69 206 GLN A CA 1
ATOM 1653 C C . GLN A 1 206 ? -3.724 8.099 16.292 1.00 89.69 206 GLN A C 1
ATOM 1655 O O . GLN A 1 206 ? -4.390 7.913 17.315 1.00 89.69 206 GLN A O 1
ATOM 1660 N N . SER A 1 207 ? -4.224 7.944 15.064 1.00 89.56 207 SER A N 1
ATOM 1661 C CA . SER A 1 207 ? -5.599 7.526 14.790 1.00 89.56 207 SER A CA 1
ATOM 1662 C C . SER A 1 207 ? -5.901 6.154 15.400 1.00 89.56 207 SER A C 1
ATOM 1664 O O . SER A 1 207 ? -6.847 6.014 16.177 1.00 89.56 207 SER A O 1
ATOM 1666 N N . LEU A 1 208 ? -5.039 5.161 15.165 1.00 88.00 208 LEU A N 1
ATOM 1667 C CA . LEU A 1 208 ? -5.185 3.809 15.704 1.00 88.00 208 LEU A CA 1
ATOM 1668 C C . LEU A 1 208 ? -5.199 3.803 17.238 1.00 88.00 208 LEU A C 1
ATOM 1670 O O . LEU A 1 208 ? -6.011 3.110 17.855 1.00 88.00 208 LEU A O 1
ATOM 1674 N N . HIS A 1 209 ? -4.336 4.594 17.880 1.00 88.88 209 HIS A N 1
ATOM 1675 C CA . HIS A 1 209 ? -4.333 4.738 19.333 1.00 88.88 209 HIS A CA 1
ATOM 1676 C C . HIS A 1 209 ? -5.650 5.336 19.848 1.00 88.88 209 HIS A C 1
ATOM 1678 O O . HIS A 1 209 ? -6.250 4.794 20.783 1.00 88.88 209 HIS A O 1
ATOM 1684 N N . ALA A 1 210 ? -6.130 6.415 19.223 1.00 89.50 210 ALA A N 1
ATOM 1685 C CA . ALA A 1 210 ? -7.397 7.049 19.577 1.00 89.50 210 ALA A CA 1
ATOM 1686 C C . ALA A 1 210 ? -8.585 6.086 19.398 1.00 89.50 210 ALA A C 1
ATOM 1688 O O . ALA A 1 210 ? -9.420 5.955 20.299 1.00 89.50 210 ALA A O 1
ATOM 1689 N N . MET A 1 211 ? -8.619 5.342 18.288 1.00 88.06 211 MET A N 1
ATOM 1690 C CA . MET A 1 211 ? -9.623 4.310 18.020 1.00 88.06 211 MET A CA 1
ATOM 1691 C C . MET A 1 211 ? -9.589 3.202 19.073 1.00 88.06 211 MET A C 1
ATOM 1693 O O . MET A 1 211 ? -10.618 2.881 19.665 1.00 88.06 211 MET A O 1
ATOM 1697 N N . ASN A 1 212 ? -8.411 2.658 19.383 1.00 88.94 212 ASN A N 1
ATOM 1698 C CA . ASN A 1 212 ? -8.258 1.611 20.393 1.00 88.94 212 ASN A CA 1
ATOM 1699 C C . ASN A 1 212 ? -8.686 2.086 21.786 1.00 88.94 212 ASN A C 1
ATOM 1701 O O . ASN A 1 212 ? -9.345 1.344 22.519 1.00 88.94 212 ASN A O 1
ATOM 1705 N N . LYS A 1 213 ? -8.367 3.332 22.155 1.00 90.81 213 LYS A N 1
ATOM 1706 C CA . LYS A 1 213 ? -8.833 3.948 23.405 1.00 90.81 213 LYS A CA 1
ATOM 1707 C C . LYS A 1 213 ? -10.362 4.041 23.435 1.00 90.81 213 LYS A C 1
ATOM 1709 O O . LYS A 1 213 ? -10.970 3.670 24.441 1.00 90.81 213 LYS A O 1
ATOM 1714 N N . LYS A 1 214 ? -10.983 4.453 22.323 1.00 89.88 214 LYS A N 1
ATOM 1715 C CA . LYS A 1 214 ? -12.444 4.514 22.169 1.00 89.88 214 LYS A CA 1
ATOM 1716 C C . LYS A 1 214 ? -13.091 3.130 22.270 1.00 89.88 214 LYS A C 1
ATOM 1718 O O . LYS A 1 214 ? -14.037 2.973 23.034 1.00 89.88 214 LYS A O 1
ATOM 1723 N N . HIS A 1 215 ? -12.555 2.113 21.595 1.00 88.56 215 HIS A N 1
ATOM 1724 C CA . HIS A 1 215 ? -13.068 0.739 21.678 1.00 88.56 215 HIS A CA 1
ATOM 1725 C C . HIS A 1 215 ? -12.918 0.138 23.080 1.00 88.56 215 HIS A C 1
ATOM 1727 O O . HIS A 1 215 ? -13.845 -0.506 23.571 1.00 88.56 215 HIS A O 1
ATOM 1733 N N . LYS A 1 216 ? -11.790 0.365 23.768 1.00 90.44 216 LYS A N 1
ATOM 1734 C CA . LYS A 1 216 ? -11.611 -0.071 25.166 1.00 90.44 216 LYS A CA 1
ATOM 1735 C C . LYS A 1 216 ? -12.649 0.570 26.086 1.00 90.44 216 LYS A C 1
ATOM 1737 O O . LYS A 1 216 ? -13.243 -0.123 26.910 1.00 90.44 216 LYS A O 1
ATOM 1742 N N . LEU A 1 217 ? -12.894 1.872 25.921 1.00 90.69 217 LEU A N 1
ATOM 1743 C CA . LEU A 1 217 ? -13.933 2.575 26.666 1.00 90.69 217 LEU A CA 1
ATOM 1744 C C . LEU A 1 217 ? -15.322 2.008 26.354 1.00 90.69 217 LEU A C 1
ATOM 1746 O O . LEU A 1 217 ? -16.056 1.690 27.282 1.00 90.69 217 LEU A O 1
ATOM 1750 N N . ALA A 1 218 ? -15.646 1.816 25.075 1.00 91.69 218 ALA A N 1
ATOM 1751 C CA . ALA A 1 218 ? -16.915 1.254 24.625 1.00 91.69 218 ALA A CA 1
ATOM 1752 C C . ALA A 1 218 ? -17.181 -0.129 25.237 1.00 91.69 218 ALA A C 1
ATOM 1754 O O . ALA A 1 218 ? -18.237 -0.351 25.822 1.00 91.69 218 ALA A O 1
ATOM 1755 N N . ARG A 1 219 ? -16.189 -1.030 25.203 1.00 90.62 219 ARG A N 1
ATOM 1756 C CA . ARG A 1 219 ? -16.276 -2.360 25.829 1.00 90.62 219 ARG A CA 1
ATOM 1757 C C . ARG A 1 219 ? -16.477 -2.284 27.341 1.00 90.62 219 ARG A C 1
ATOM 1759 O O . ARG A 1 219 ? -17.218 -3.090 27.888 1.00 90.62 219 ARG A O 1
ATOM 1766 N N . ARG A 1 220 ? -15.828 -1.332 28.023 1.00 91.38 220 ARG A N 1
ATOM 1767 C CA . ARG A 1 220 ? -16.010 -1.130 29.468 1.00 91.38 220 ARG A CA 1
ATOM 1768 C C . ARG A 1 220 ? -17.418 -0.628 29.783 1.00 91.38 220 ARG A C 1
ATOM 1770 O O . ARG A 1 220 ? -18.054 -1.188 30.662 1.00 91.38 220 ARG A O 1
ATOM 1777 N N . MET A 1 221 ? -17.900 0.384 29.060 1.00 90.19 221 MET A N 1
ATOM 1778 C CA . MET A 1 221 ? -19.241 0.944 29.267 1.00 90.19 221 MET A CA 1
ATOM 1779 C C . MET A 1 221 ? -20.343 -0.066 28.925 1.00 90.19 221 MET A C 1
ATOM 1781 O O . MET A 1 221 ? -21.357 -0.104 29.604 1.00 90.19 221 MET A O 1
ATOM 1785 N N . ALA A 1 222 ? -20.136 -0.927 27.922 1.00 90.38 222 ALA A N 1
ATOM 1786 C CA . ALA A 1 222 ? -21.109 -1.949 27.538 1.00 90.38 222 ALA A CA 1
ATOM 1787 C C . ALA A 1 222 ? -21.339 -3.031 28.610 1.00 90.38 222 ALA A C 1
ATOM 1789 O O . ALA A 1 222 ? -22.403 -3.647 28.611 1.00 90.38 222 ALA A O 1
ATOM 1790 N N . LYS A 1 223 ? -20.359 -3.251 29.501 1.00 91.25 223 LYS A N 1
ATOM 1791 C CA . LYS A 1 223 ? -20.443 -4.199 30.627 1.00 91.25 223 LYS A CA 1
ATOM 1792 C C . LYS A 1 223 ? -21.149 -3.630 31.861 1.00 91.25 223 LYS A C 1
ATOM 1794 O O . LYS A 1 223 ? -21.493 -4.403 32.746 1.00 91.25 223 LYS A O 1
ATOM 1799 N N . LEU A 1 224 ? -21.290 -2.309 31.949 1.00 91.81 224 LEU A N 1
ATOM 1800 C CA . LEU A 1 224 ? -21.946 -1.641 33.071 1.00 91.81 224 LEU A CA 1
ATOM 1801 C C . LEU A 1 224 ? -23.452 -1.528 32.814 1.00 91.81 224 LEU A C 1
ATOM 1803 O O . LEU A 1 224 ? -23.904 -1.543 31.662 1.00 91.81 224 LEU A O 1
ATOM 1807 N N . ASP A 1 225 ? -24.214 -1.370 33.894 1.00 93.31 225 ASP A N 1
ATOM 1808 C CA . ASP A 1 225 ? -25.593 -0.910 33.813 1.00 93.31 225 ASP A CA 1
ATOM 1809 C C . ASP A 1 225 ? -25.647 0.529 33.270 1.00 93.31 225 ASP A C 1
ATOM 1811 O O . ASP A 1 225 ? -24.678 1.295 33.327 1.00 93.31 225 ASP A O 1
ATOM 1815 N N . GLU A 1 226 ? -26.787 0.889 32.686 1.00 92.25 226 GLU A N 1
ATOM 1816 C CA . GLU A 1 226 ? -26.948 2.163 31.991 1.00 92.25 226 GLU A CA 1
ATOM 1817 C C . GLU A 1 226 ? -26.739 3.371 32.911 1.00 92.25 226 GLU A C 1
ATOM 1819 O O . GLU A 1 226 ? -26.119 4.355 32.499 1.00 92.25 226 GLU A O 1
ATOM 1824 N N . GLN A 1 227 ? -27.211 3.292 34.155 1.00 93.19 227 GLN A N 1
ATOM 1825 C CA . GLN A 1 227 ? -27.144 4.395 35.104 1.00 93.19 227 GLN A CA 1
ATOM 1826 C C . GLN A 1 227 ? -25.697 4.653 35.536 1.00 93.19 227 GLN A C 1
ATOM 1828 O O . GLN A 1 227 ? -25.211 5.781 35.412 1.00 93.19 227 GLN A O 1
ATOM 1833 N N . THR A 1 228 ? -24.966 3.608 35.929 1.00 92.44 228 THR A N 1
ATOM 1834 C CA . THR A 1 228 ? -23.547 3.694 36.302 1.00 92.44 228 THR A CA 1
ATOM 1835 C C . THR A 1 228 ? -22.678 4.126 35.120 1.00 92.44 228 THR A C 1
ATOM 1837 O O . THR A 1 228 ? -21.760 4.942 35.271 1.00 92.44 228 THR A O 1
ATOM 1840 N N . ALA A 1 229 ? -22.968 3.635 33.910 1.00 91.81 229 ALA A N 1
ATOM 1841 C CA . ALA A 1 229 ? -22.260 4.052 32.702 1.00 91.81 229 ALA A CA 1
ATOM 1842 C C . ALA A 1 229 ? -22.458 5.550 32.419 1.00 91.81 229 ALA A C 1
ATOM 1844 O O . ALA A 1 229 ? -21.477 6.267 32.204 1.00 91.81 229 ALA A O 1
ATOM 1845 N N . LYS A 1 230 ? -23.703 6.043 32.467 1.00 93.62 230 LYS A N 1
ATOM 1846 C CA . LYS A 1 230 ? -24.027 7.462 32.251 1.00 93.62 230 LYS A CA 1
ATOM 1847 C C . LYS A 1 230 ? -23.411 8.366 33.319 1.00 93.62 230 LYS A C 1
ATOM 1849 O O . LYS A 1 230 ? -22.853 9.400 32.968 1.00 93.62 230 LYS A O 1
ATOM 1854 N N . GLN A 1 231 ? -23.409 7.959 34.589 1.00 93.75 231 GLN A N 1
ATOM 1855 C CA . GLN A 1 231 ? -22.728 8.695 35.666 1.00 93.75 231 GLN A CA 1
ATOM 1856 C C . GLN A 1 231 ? -21.210 8.772 35.450 1.00 93.75 231 GLN A C 1
ATOM 1858 O O . GLN A 1 231 ? -20.604 9.835 35.593 1.00 93.75 231 GLN A O 1
ATOM 1863 N N . THR A 1 232 ? -20.589 7.665 35.036 1.00 93.00 232 THR A N 1
ATOM 1864 C CA . THR A 1 232 ? -19.151 7.637 34.727 1.00 93.00 232 THR A CA 1
ATOM 1865 C C . THR A 1 232 ? -18.813 8.553 33.546 1.00 93.00 232 THR A C 1
ATOM 1867 O O . THR A 1 232 ? -17.776 9.221 33.542 1.00 93.00 232 THR A O 1
ATOM 1870 N N . LEU A 1 233 ? -19.671 8.590 32.521 1.00 92.81 233 LEU A N 1
ATOM 1871 C CA . LEU A 1 233 ? -19.513 9.486 31.375 1.00 92.81 233 LEU A CA 1
ATOM 1872 C C . LEU A 1 233 ? -19.707 10.949 31.771 1.00 92.81 233 LEU A C 1
ATOM 1874 O O . LEU A 1 233 ? -18.903 11.779 31.362 1.00 92.81 233 LEU A O 1
ATOM 1878 N N . LEU A 1 234 ? -20.693 11.250 32.617 1.00 93.88 234 LEU A N 1
ATOM 1879 C CA . LEU A 1 234 ? -20.932 12.591 33.146 1.00 93.88 234 LEU A CA 1
ATOM 1880 C C . LEU A 1 234 ? -19.679 13.156 33.825 1.00 93.88 234 LEU A C 1
ATOM 1882 O O . LEU A 1 234 ? -19.232 14.240 33.463 1.00 93.88 234 LEU A O 1
ATOM 1886 N N . GLN A 1 235 ? -19.053 12.399 34.733 1.00 93.00 235 GLN A N 1
ATOM 1887 C CA . GLN A 1 235 ? -17.812 12.827 35.394 1.00 93.00 235 GLN A CA 1
ATOM 1888 C C . GLN A 1 235 ? -16.689 13.117 34.387 1.00 93.00 235 GLN A C 1
ATOM 1890 O O . GLN A 1 235 ? -15.978 14.112 34.506 1.00 93.00 235 GLN A O 1
ATOM 1895 N N . LYS A 1 236 ? -16.548 12.276 33.356 1.00 90.69 236 LYS A N 1
ATOM 1896 C CA . LYS A 1 236 ? -15.542 12.469 32.299 1.00 90.69 236 LYS A CA 1
ATOM 1897 C C . LYS A 1 236 ? -15.831 13.653 31.387 1.00 90.69 236 LYS A C 1
ATOM 1899 O O . LYS A 1 236 ? -14.890 14.236 30.856 1.00 90.69 236 LYS A O 1
ATOM 1904 N N . ILE A 1 237 ? -17.102 13.952 31.142 1.00 90.69 237 ILE A N 1
ATOM 1905 C CA . ILE A 1 237 ? -17.521 15.111 30.357 1.00 90.69 237 ILE A CA 1
ATOM 1906 C C . ILE A 1 237 ? -17.216 16.374 31.160 1.00 90.69 237 ILE A C 1
ATOM 1908 O O . ILE A 1 237 ? -16.519 17.239 30.650 1.00 90.69 237 ILE A O 1
ATOM 1912 N N . ILE A 1 238 ? -17.598 16.435 32.437 1.00 92.44 238 ILE A N 1
ATOM 1913 C CA . ILE A 1 238 ? -17.299 17.583 33.310 1.00 92.44 238 ILE A CA 1
ATOM 1914 C C . ILE A 1 238 ? -15.791 17.876 33.363 1.00 92.44 238 ILE A C 1
ATOM 1916 O O . ILE A 1 238 ? -15.394 19.029 33.307 1.00 92.44 238 ILE A O 1
ATOM 1920 N N . GLN A 1 239 ? -14.938 16.846 33.394 1.00 91.50 239 GLN A N 1
ATOM 1921 C CA . GLN A 1 239 ? -13.476 17.015 33.364 1.00 91.50 239 GLN A CA 1
ATOM 1922 C C . GLN A 1 239 ? -12.912 17.508 32.019 1.00 91.50 239 GLN A C 1
ATOM 1924 O O . GLN A 1 239 ? -11.755 17.916 31.962 1.00 91.50 239 GLN A O 1
ATOM 1929 N N . ARG A 1 240 ? -13.674 17.401 30.924 1.00 90.25 240 ARG A N 1
ATOM 1930 C CA . ARG A 1 240 ? -13.227 17.736 29.562 1.00 90.25 240 ARG A CA 1
ATOM 1931 C C . ARG A 1 240 ? -13.566 19.171 29.165 1.00 90.25 240 ARG A C 1
ATOM 1933 O O . ARG A 1 240 ? -12.840 19.737 28.357 1.00 90.25 240 ARG A O 1
ATOM 1940 N N . TYR A 1 241 ? -14.663 19.708 29.690 1.00 90.00 241 TYR A N 1
ATOM 1941 C CA . TYR A 1 241 ? -15.160 21.043 29.367 1.00 90.00 241 TYR A CA 1
ATOM 1942 C C . TYR A 1 241 ? -14.734 22.058 30.431 1.00 90.00 241 TYR A C 1
ATOM 1944 O O . TYR A 1 241 ? -14.613 21.740 31.613 1.00 90.00 241 TYR A O 1
ATOM 1952 N N . SER A 1 242 ? -14.517 23.296 30.003 1.00 92.12 242 SER A N 1
ATOM 1953 C CA . SER A 1 242 ? -14.299 24.441 30.884 1.00 92.12 242 SER A CA 1
ATOM 1954 C C . SER A 1 242 ? -15.601 24.889 31.559 1.00 92.12 242 SER A C 1
ATOM 1956 O O . SER A 1 242 ? -16.703 24.585 31.102 1.00 92.12 242 SER A O 1
ATOM 1958 N N . LEU A 1 243 ? -15.489 25.664 32.643 1.00 89.25 243 LEU A N 1
ATOM 1959 C CA . LEU A 1 243 ? -16.653 26.208 33.357 1.00 89.25 243 LEU A CA 1
ATOM 1960 C C . LEU A 1 243 ? -17.552 27.075 32.461 1.00 89.25 243 LEU A C 1
ATOM 1962 O O . LEU A 1 243 ? -18.768 27.063 32.628 1.00 89.25 243 LEU A O 1
ATOM 1966 N N . VAL A 1 244 ? -16.965 27.800 31.503 1.00 92.50 244 VAL A N 1
ATOM 1967 C CA . VAL A 1 244 ? -17.707 28.638 30.549 1.00 92.50 244 VAL A CA 1
ATOM 1968 C C . VAL A 1 244 ? -18.553 27.763 29.623 1.00 92.50 244 VAL A C 1
ATOM 1970 O O . VAL A 1 244 ? -19.765 27.943 29.558 1.00 92.50 244 VAL A O 1
ATOM 1973 N N . GLU A 1 245 ? -17.949 26.745 29.006 1.00 90.44 245 GLU A N 1
ATOM 1974 C CA . GLU A 1 245 ? -18.656 25.816 28.111 1.00 90.44 245 GLU A CA 1
ATOM 1975 C C . GLU A 1 245 ? -19.749 25.021 28.844 1.00 90.44 245 GLU A C 1
ATOM 1977 O O . GLU A 1 245 ? -20.812 24.752 28.287 1.00 90.44 245 GLU A O 1
ATOM 1982 N N . LEU A 1 246 ? -19.512 24.647 30.107 1.00 89.44 246 LEU A N 1
ATOM 1983 C CA . LEU A 1 246 ? -20.511 23.961 30.932 1.00 89.44 246 LEU A CA 1
ATOM 1984 C C . LEU A 1 246 ? -21.713 24.864 31.249 1.00 89.44 246 LEU A C 1
ATOM 1986 O O . LEU A 1 246 ? -22.852 24.391 31.215 1.00 89.44 246 LEU A O 1
ATOM 1990 N N . ASN A 1 247 ? -21.475 26.149 31.523 1.00 90.44 247 ASN A N 1
ATOM 1991 C CA . ASN A 1 247 ? -22.540 27.123 31.763 1.00 90.44 247 ASN A CA 1
ATOM 1992 C C . ASN A 1 247 ? -23.362 27.400 30.499 1.00 90.44 247 ASN A C 1
ATOM 1994 O O . ASN A 1 247 ? -24.587 27.446 30.576 1.00 90.44 247 ASN A O 1
ATOM 1998 N N . GLU A 1 248 ? -22.711 27.523 29.340 1.00 92.69 248 GLU A N 1
ATOM 1999 C CA . GLU A 1 248 ? -23.389 27.691 28.047 1.00 92.69 248 GLU A CA 1
ATOM 2000 C C . GLU A 1 248 ? -24.242 26.469 27.677 1.00 92.69 248 GLU A C 1
ATOM 2002 O O . GLU A 1 248 ? -25.357 26.601 27.174 1.00 92.69 248 GLU A O 1
ATOM 2007 N N . MET A 1 249 ? -23.740 25.263 27.955 1.00 89.62 249 MET A N 1
ATOM 2008 C CA . MET A 1 249 ? -24.436 24.011 27.655 1.00 89.62 249 MET A CA 1
ATOM 2009 C C . MET A 1 249 ? -25.656 23.783 28.564 1.00 89.62 249 MET A C 1
ATOM 2011 O O . MET A 1 249 ? -26.673 23.223 28.134 1.00 89.62 249 MET A O 1
ATOM 2015 N N . GLY A 1 250 ? -25.553 24.190 29.831 1.00 91.00 250 GLY A N 1
ATOM 2016 C CA . GLY A 1 250 ? -26.582 23.999 30.846 1.00 91.00 250 GLY A CA 1
ATOM 2017 C C . GLY A 1 250 ? -26.885 22.522 31.172 1.00 91.00 250 GLY A C 1
ATOM 2018 O O . GLY A 1 250 ? -26.360 21.588 30.557 1.00 91.00 250 GLY A O 1
ATOM 2019 N N . PRO A 1 251 ? -27.785 22.259 32.138 1.00 90.25 251 PRO A N 1
ATOM 2020 C CA . PRO A 1 251 ? -28.059 20.902 32.626 1.00 90.25 251 PRO A CA 1
ATOM 2021 C C . PRO A 1 251 ? -28.719 19.999 31.570 1.00 90.25 251 PRO A C 1
ATOM 2023 O O . PRO A 1 251 ? -28.424 18.802 31.484 1.00 90.25 251 PRO A O 1
ATOM 2026 N N . LYS A 1 252 ? -29.595 20.569 30.730 1.00 92.00 252 LYS A N 1
ATOM 2027 C CA . LYS A 1 252 ? -30.254 19.839 29.633 1.00 92.00 252 LYS A CA 1
ATOM 2028 C C . LYS A 1 252 ? -29.255 19.457 28.540 1.00 92.00 252 LYS A C 1
ATOM 2030 O O . LYS A 1 252 ? -29.254 18.307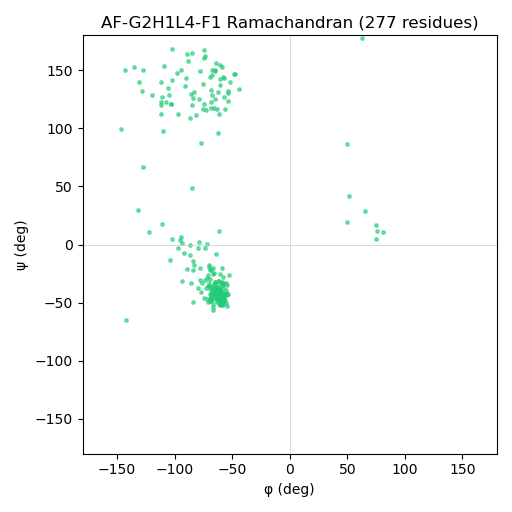 28.103 1.00 92.00 252 LYS A O 1
ATOM 2035 N N . GLY A 1 253 ? -28.381 20.383 28.135 1.00 90.62 253 GLY A N 1
ATOM 2036 C CA . GLY A 1 253 ? -27.345 20.110 27.140 1.00 90.62 253 GLY A CA 1
ATOM 2037 C C . GLY A 1 253 ? -26.348 19.060 27.628 1.00 90.62 253 GLY A C 1
ATOM 2038 O O . GLY A 1 253 ? -26.039 18.125 26.892 1.00 90.62 253 GLY A O 1
ATOM 2039 N N . LEU A 1 254 ? -25.945 19.133 28.901 1.00 91.94 254 LEU A N 1
ATOM 2040 C CA . LEU A 1 254 ? -25.038 18.159 29.509 1.00 91.94 254 LEU A CA 1
ATOM 2041 C C . LEU A 1 254 ? -25.635 16.744 29.519 1.00 91.94 254 LEU A C 1
ATOM 2043 O O . LEU A 1 254 ? -24.970 15.778 29.145 1.00 91.94 254 LEU A O 1
ATOM 2047 N N . THR A 1 255 ? -26.914 16.622 29.878 1.00 92.94 255 THR A N 1
ATOM 2048 C CA . THR A 1 255 ? -27.638 15.340 29.857 1.00 92.94 255 THR A CA 1
ATOM 2049 C C . THR A 1 255 ? -27.733 14.774 28.438 1.00 92.94 255 THR A C 1
ATOM 2051 O O . THR A 1 255 ? -27.481 13.587 28.218 1.00 92.94 255 THR A O 1
ATOM 2054 N N . ASN A 1 256 ? -28.041 15.624 27.455 1.00 93.69 256 ASN A N 1
ATOM 2055 C CA . ASN A 1 256 ? -28.078 15.224 26.050 1.00 93.69 256 ASN A CA 1
ATOM 2056 C C . ASN A 1 256 ? -26.708 14.732 25.573 1.00 93.69 256 ASN A C 1
ATOM 2058 O O . ASN A 1 256 ? -26.628 13.684 24.932 1.00 93.69 256 ASN A O 1
ATOM 2062 N N . GLN A 1 257 ? -25.630 15.421 25.949 1.00 93.12 257 GLN A N 1
ATOM 2063 C CA . GLN A 1 257 ? -24.270 15.039 25.579 1.00 93.12 257 GLN A CA 1
ATOM 2064 C C . GLN A 1 257 ? -23.868 13.679 26.163 1.00 93.12 257 GLN A C 1
ATOM 2066 O O . GLN A 1 257 ? -23.317 12.837 25.449 1.00 93.12 257 GLN A O 1
ATOM 2071 N N . VAL A 1 258 ? -24.210 13.419 27.430 1.00 94.69 258 VAL A N 1
ATOM 2072 C CA . VAL A 1 258 ? -24.014 12.107 28.071 1.00 94.69 258 VAL A CA 1
ATOM 2073 C C . VAL A 1 258 ? -24.755 11.008 27.305 1.00 94.69 258 VAL A C 1
ATOM 2075 O O . VAL A 1 258 ? -24.176 9.956 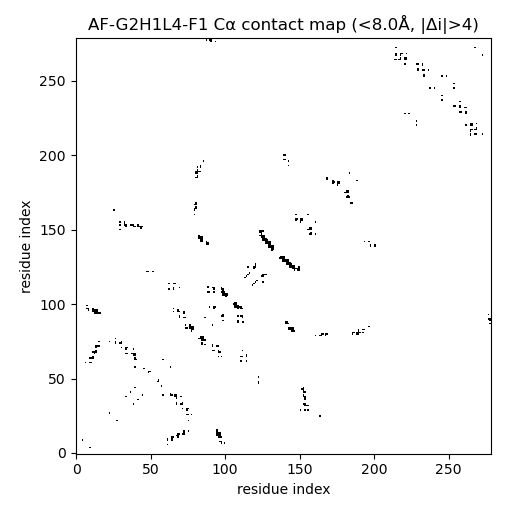27.026 1.00 94.69 258 VAL A O 1
ATOM 2078 N N . ASN A 1 259 ? -26.017 11.243 26.935 1.00 93.69 259 ASN A N 1
ATOM 2079 C CA . ASN A 1 259 ? -26.816 10.272 26.186 1.00 93.69 259 ASN A CA 1
ATOM 2080 C C . ASN A 1 259 ? -26.221 9.998 24.795 1.00 93.69 259 ASN A C 1
ATOM 2082 O O . ASN A 1 259 ? -26.085 8.836 24.407 1.00 93.69 259 ASN A O 1
ATOM 2086 N N . ILE A 1 260 ? -25.809 11.040 24.067 1.00 93.56 260 ILE A N 1
ATOM 2087 C CA . ILE A 1 260 ? -25.167 10.911 22.751 1.00 93.56 260 ILE A CA 1
ATOM 2088 C C . ILE A 1 260 ? -23.885 10.077 22.856 1.00 93.56 260 ILE A C 1
ATOM 2090 O O . ILE A 1 260 ? -23.712 9.115 22.100 1.00 93.56 260 ILE A O 1
ATOM 2094 N N . GLU A 1 261 ? -22.995 10.402 23.800 1.00 92.44 261 GLU A N 1
ATOM 2095 C CA . GLU A 1 261 ? -21.731 9.681 23.987 1.00 92.44 261 GLU A CA 1
ATOM 2096 C C . GLU A 1 261 ? -21.983 8.221 24.405 1.00 92.44 261 GLU A C 1
ATOM 2098 O O . GLU A 1 261 ? -21.350 7.310 23.862 1.00 92.44 261 GLU A O 1
ATOM 2103 N N . TYR A 1 262 ? -22.971 7.966 25.272 1.00 94.25 262 TYR A N 1
ATOM 2104 C CA . TYR A 1 262 ? -23.388 6.615 25.657 1.00 94.25 262 TYR A CA 1
ATOM 2105 C C . TYR A 1 262 ? -23.862 5.781 24.458 1.00 94.25 262 TYR A C 1
ATOM 2107 O O . TYR A 1 262 ? -23.352 4.678 24.231 1.00 94.25 262 TYR A O 1
ATOM 2115 N N . HIS A 1 263 ? -24.792 6.303 23.652 1.00 93.25 263 HIS A N 1
ATOM 2116 C CA . HIS A 1 263 ? -25.310 5.588 22.483 1.00 93.25 263 HIS A CA 1
ATOM 2117 C C . HIS A 1 263 ? -24.227 5.368 21.420 1.00 93.25 263 HIS A C 1
ATOM 2119 O O . HIS A 1 263 ? -24.139 4.282 20.839 1.00 93.25 263 HIS A O 1
ATOM 2125 N N . CYS A 1 264 ? -23.337 6.344 21.217 1.00 92.06 264 CYS A N 1
ATOM 2126 C CA . CYS A 1 264 ? -22.189 6.191 20.327 1.00 92.06 264 CYS A CA 1
ATOM 2127 C C . CYS A 1 264 ? -21.259 5.064 20.794 1.00 92.06 264 CYS A C 1
ATOM 2129 O O . CYS A 1 264 ? -20.830 4.242 19.985 1.00 92.06 264 CYS A O 1
ATOM 2131 N N . LEU A 1 265 ? -20.956 4.989 22.092 1.00 92.44 265 LEU A N 1
ATOM 2132 C CA . LEU A 1 265 ? -20.116 3.929 22.653 1.00 92.44 265 LEU A CA 1
ATOM 2133 C C . LEU A 1 265 ? -20.796 2.557 22.585 1.00 92.44 265 LEU A C 1
ATOM 2135 O O . LEU A 1 265 ? -20.132 1.581 22.247 1.00 92.44 265 LEU A O 1
ATOM 2139 N N . ARG A 1 266 ? -22.111 2.467 22.815 1.00 90.69 266 ARG A N 1
ATOM 2140 C CA . ARG A 1 266 ? -22.882 1.225 22.616 1.00 90.69 266 ARG A CA 1
ATOM 2141 C C . ARG A 1 266 ? -22.825 0.746 21.164 1.00 90.69 266 ARG A C 1
ATOM 2143 O O . ARG A 1 266 ? -22.597 -0.441 20.924 1.00 90.69 266 ARG A O 1
ATOM 2150 N N . LYS A 1 267 ? -22.940 1.659 20.195 1.00 90.38 267 LYS A N 1
ATOM 2151 C CA . LYS A 1 267 ? -22.782 1.344 18.765 1.00 90.38 267 LYS A CA 1
ATOM 2152 C C . LYS A 1 267 ? -21.366 0.857 18.438 1.00 90.38 267 LYS A C 1
ATOM 2154 O O . LYS A 1 267 ? -21.193 -0.115 17.713 1.00 90.38 267 LYS A O 1
ATOM 2159 N N . VAL A 1 268 ? -20.341 1.482 19.018 1.00 88.19 268 VAL A N 1
ATOM 2160 C CA . VAL A 1 268 ? -18.930 1.080 18.841 1.00 88.19 268 VAL A CA 1
ATOM 2161 C C . VAL A 1 268 ? -18.604 -0.257 19.519 1.00 88.19 268 VAL A C 1
ATOM 2163 O O . VAL A 1 268 ? -17.712 -0.968 19.073 1.00 88.19 268 VAL A O 1
ATOM 2166 N N . ALA A 1 269 ? -19.292 -0.609 20.606 1.00 87.25 269 ALA A N 1
ATOM 2167 C CA . ALA A 1 269 ? -19.109 -1.895 21.281 1.00 87.25 269 ALA A CA 1
ATOM 2168 C C . ALA A 1 269 ? -19.776 -3.059 20.532 1.00 87.25 269 ALA A C 1
ATOM 2170 O O . ALA A 1 269 ? -19.271 -4.176 20.586 1.00 87.25 269 ALA A O 1
ATOM 2171 N N . SER A 1 270 ? -20.905 -2.793 19.870 1.00 81.88 270 SER A N 1
ATOM 2172 C CA . SER A 1 270 ? -21.674 -3.779 19.096 1.00 81.88 270 SER A CA 1
ATOM 2173 C C . SER A 1 270 ? -21.152 -3.974 17.674 1.00 81.88 270 SER A C 1
ATOM 2175 O O . SER A 1 270 ? -21.386 -5.021 17.078 1.00 81.88 270 SER A O 1
ATOM 2177 N N . THR A 1 271 ? -20.420 -2.999 17.134 1.00 74.88 271 THR A N 1
ATOM 2178 C CA . THR A 1 271 ? -19.739 -3.140 15.845 1.00 74.88 271 THR A CA 1
ATOM 2179 C C . THR A 1 271 ? -18.372 -3.801 16.040 1.00 74.88 271 THR A C 1
ATOM 2181 O O . THR A 1 271 ? -17.592 -3.357 16.892 1.00 74.88 271 THR A O 1
ATOM 2184 N N . PRO A 1 272 ? -18.037 -4.859 15.277 1.00 60.38 272 PRO A N 1
ATOM 2185 C CA . PRO A 1 272 ? -16.660 -5.325 15.219 1.00 60.38 272 PRO A CA 1
ATOM 2186 C C . PRO A 1 272 ? -15.771 -4.167 14.731 1.00 60.38 272 PRO A C 1
ATOM 2188 O O . PRO A 1 272 ? -16.231 -3.345 13.931 1.00 60.38 272 PRO A O 1
ATOM 2191 N N . PRO A 1 273 ? -14.529 -4.039 15.240 1.00 58.59 273 PRO A N 1
ATOM 2192 C CA . PRO A 1 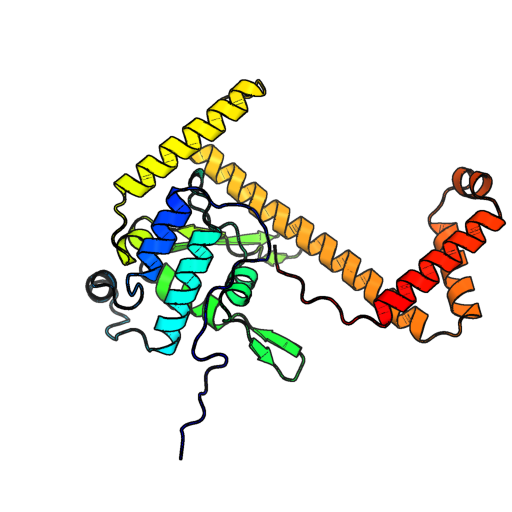273 ? -13.614 -3.021 14.740 1.00 58.59 273 PRO A CA 1
ATOM 2193 C C . PRO A 1 273 ? -13.504 -3.184 13.216 1.00 58.59 273 PRO A C 1
ATOM 2195 O O . PRO A 1 273 ? -13.370 -4.320 12.760 1.00 58.59 273 PRO A O 1
ATOM 2198 N N . PRO A 1 274 ? -13.620 -2.100 12.428 1.00 52.84 274 PRO A N 1
ATOM 2199 C CA . PRO A 1 274 ? -13.487 -2.207 10.982 1.00 52.84 274 PRO A CA 1
ATOM 2200 C C . PRO A 1 274 ? -12.127 -2.825 10.648 1.00 52.84 274 PRO A C 1
ATOM 2202 O O . PRO A 1 274 ? -11.139 -2.507 11.314 1.00 52.84 274 PRO A O 1
ATOM 2205 N N . ASP A 1 275 ? -12.066 -3.666 9.614 1.00 49.25 275 ASP A N 1
ATOM 2206 C CA . ASP A 1 275 ? -10.798 -3.991 8.961 1.00 49.25 275 ASP A CA 1
ATOM 2207 C C . ASP A 1 275 ? -10.262 -2.678 8.392 1.00 49.25 275 ASP A C 1
ATOM 2209 O O . ASP A 1 275 ? -10.729 -2.191 7.364 1.00 49.25 275 ASP A O 1
ATOM 2213 N N . ILE A 1 276 ? -9.375 -2.019 9.139 1.00 42.97 276 ILE A N 1
ATOM 2214 C CA . ILE A 1 276 ? -8.856 -0.707 8.764 1.00 42.97 276 ILE A CA 1
ATOM 2215 C C . ILE A 1 276 ? -7.991 -0.914 7.515 1.00 42.97 276 ILE A C 1
ATOM 2217 O O . ILE A 1 276 ? -6.977 -1.612 7.609 1.00 42.97 276 ILE A O 1
ATOM 2221 N N . PRO A 1 277 ? -8.332 -0.312 6.359 1.00 39.78 277 PRO A N 1
ATOM 2222 C CA . PRO A 1 277 ? -7.415 -0.261 5.235 1.00 39.78 277 PRO A CA 1
ATOM 2223 C C . PRO A 1 277 ? -6.207 0.551 5.690 1.00 39.78 277 PRO A C 1
ATOM 2225 O O . PRO A 1 277 ? -6.331 1.719 6.061 1.00 39.78 277 PRO A O 1
ATOM 2228 N N . VAL A 1 278 ? -5.045 -0.086 5.723 1.00 41.25 278 VAL A N 1
ATOM 2229 C CA . VAL A 1 278 ? -3.801 0.570 6.121 1.00 41.25 278 VAL A CA 1
ATOM 2230 C C . VAL A 1 278 ? -3.487 1.648 5.082 1.00 41.25 278 VAL A C 1
ATOM 223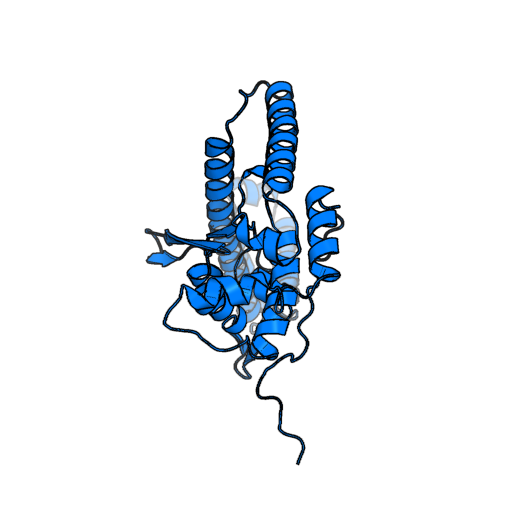2 O O . VAL A 1 278 ? -3.488 1.352 3.892 1.00 41.25 278 VAL A O 1
ATOM 2235 N N . HIS A 1 279 ? -3.295 2.895 5.515 1.00 45.38 279 HIS A N 1
ATOM 2236 C CA . HIS A 1 279 ? -3.004 4.048 4.648 1.00 45.38 279 HIS A CA 1
ATOM 2237 C C . HIS A 1 279 ? -1.502 4.294 4.455 1.00 45.38 279 HIS A C 1
ATOM 2239 O O . HIS A 1 279 ? -0.711 3.903 5.347 1.00 45.38 279 HIS A O 1
#

Radius of gyration: 24.47 Å; Cα contacts (8 Å, |Δi|>4): 314; chains: 1; bounding box: 56×69×58 Å

Mean predicted aligned error: 7.13 Å